Protein AF-A0A8K0RFE4-F1 (afdb_monomer_lite)

Organism: NCBI:txid798071

pLDDT: mean 76.12, std 17.51, range [32.53, 97.31]

Foldseek 3Di:
DDPPPPPDDDPVVDDPVVLVVVLLVLLPDPDAAEDDPDPPPDDPDPPCVQCPPDPVSVVSNVLSNQAAHEYEYEQLCVQVVCCVQPVDPPDPRRHHQEYEYEYDDDPPPVPDAFDWDFCLSVLLSCLVCVRYYYAYDYDQDPDPDPVRPLVVQLSVLARVQVNCVSPQPQPVSSVCSNVCQFPTWIWGWDDCPVDRTFIETETEGDPDPDPVVVVLVVCVPDDNDPVVCVNSVCDPVHTPPYHYHYDHPPPPPCPVVDDPPDDPPPPPPPPPDDD

InterPro domains:
  IPR038883 Uncharacterized protein AN11006-like [PTHR42085] (2-144)

Sequence (275 aa):
MSATTDMGFRFLDLPAELRNRIYDQAATTDDPIRITHETPLHHPHHYAGLTRVCRQIRNEYLAIQQRGARLEVDWDELPHYMTTFHADKTSNILRPKSLDVRLTYAYEDEENLEPQVDILPLLQLKTGATDMEVRVITVHYDNEHVVHHWLNAALHYASRDLQQLVNNNYEEWNRCIRLGCFHSIMVRHAKWDGSIGTIDIALAQYQKDDEALREMKQCSESQFSFEMMRRFGFGNTLFLGCGYYIMRTSFAENLSEGVEWSQSSGLVGKGNDSD

Radius of gyration: 23.91 Å; chains: 1; bounding box: 60×40×91 Å

Secondary structure (DSSP, 8-state):
-------PPPGGGS-HHHHHHHHHHHH--SS-EEE-SS--SS----S-HHHHH-HHHHHHHHHHHHHHPEEEEETTTHHHHHHHHHS-TTS-PPPPSEEEEEE------TT-PPPPEE-HHHHHHHHH-TT-EEEEEE-------THHHHHHHHHHHHHHHHHHHHT---HHHHHHHHTT-EEEEEEEEPPPSSS---EEEEEEEP----HHHHHHHHTTTT-TTHHHHHHTT--TTS-SS--EEEEE-S-TT-GGG------------------

Structure (mmCIF, N/CA/C/O backbone):
data_AF-A0A8K0RFE4-F1
#
_entry.id   AF-A0A8K0RFE4-F1
#
loop_
_atom_site.group_PDB
_atom_site.id
_atom_site.type_symbol
_atom_site.label_atom_id
_atom_site.label_alt_id
_atom_site.label_comp_id
_atom_site.label_asym_id
_atom_site.label_entity_id
_atom_site.label_seq_id
_atom_site.pdbx_PDB_ins_code
_atom_site.Cartn_x
_atom_site.Cartn_y
_atom_site.Cartn_z
_atom_site.occupancy
_atom_site.B_iso_or_equiv
_atom_site.auth_seq_id
_atom_site.auth_comp_id
_atom_site.auth_asym_id
_atom_site.auth_atom_id
_atom_site.pdbx_PDB_model_num
ATOM 1 N N . MET A 1 1 ? -22.424 -18.698 58.408 1.00 56.94 1 MET A N 1
ATOM 2 C CA . MET A 1 1 ? -21.264 -18.378 57.552 1.00 56.94 1 MET A CA 1
ATOM 3 C C . MET A 1 1 ? -21.817 -17.882 56.224 1.00 56.94 1 MET A C 1
ATOM 5 O O . MET A 1 1 ? -22.256 -18.702 55.432 1.00 56.94 1 MET A O 1
ATOM 9 N N . SER A 1 2 ? -21.928 -16.562 56.032 1.00 60.38 2 SER A N 1
ATOM 10 C CA . SER A 1 2 ? -22.336 -16.001 54.735 1.00 60.38 2 SER A CA 1
ATOM 11 C C . SER A 1 2 ? -21.162 -16.111 53.777 1.00 60.38 2 SER A C 1
ATOM 13 O O . SER A 1 2 ? -20.116 -15.519 54.029 1.00 60.38 2 SER A O 1
ATOM 15 N N . ALA A 1 3 ? -21.333 -16.878 52.704 1.00 65.00 3 ALA A N 1
ATOM 16 C CA . ALA A 1 3 ? -20.410 -16.869 51.584 1.00 65.00 3 ALA A CA 1
ATOM 17 C C . ALA A 1 3 ? -20.480 -15.483 50.933 1.00 65.00 3 ALA A C 1
ATOM 19 O O . ALA A 1 3 ? -21.486 -15.126 50.324 1.00 65.00 3 ALA A O 1
ATOM 20 N N . THR A 1 4 ? -19.438 -14.675 51.104 1.00 66.81 4 THR A N 1
ATOM 21 C CA . THR A 1 4 ? -19.213 -13.499 50.269 1.00 66.81 4 THR A CA 1
ATOM 22 C C . THR A 1 4 ? -18.953 -14.008 48.858 1.00 66.81 4 THR A C 1
ATOM 24 O O . THR A 1 4 ? -17.859 -14.480 48.561 1.00 66.81 4 THR A O 1
ATOM 27 N N . THR A 1 5 ? -19.982 -13.990 48.011 1.00 78.19 5 THR A N 1
ATOM 28 C CA . THR A 1 5 ? -19.824 -14.138 46.564 1.00 78.19 5 THR A CA 1
ATOM 29 C C . THR A 1 5 ? -18.890 -13.037 46.102 1.00 78.19 5 THR A C 1
ATOM 31 O O . THR A 1 5 ? -19.270 -11.867 46.092 1.00 78.19 5 THR A O 1
ATOM 34 N N . ASP A 1 6 ? -17.659 -13.425 45.787 1.00 79.25 6 ASP A N 1
ATOM 35 C CA . ASP A 1 6 ? -16.675 -12.562 45.161 1.00 79.25 6 ASP A CA 1
ATOM 36 C C . ASP A 1 6 ? -17.246 -12.129 43.808 1.00 79.25 6 ASP A C 1
ATOM 38 O O . ASP A 1 6 ? -17.343 -12.911 42.858 1.00 79.25 6 ASP A O 1
ATOM 42 N N . MET A 1 7 ? -17.775 -10.906 43.769 1.00 83.44 7 MET A N 1
ATOM 43 C CA . MET A 1 7 ? -18.356 -10.320 42.569 1.00 83.44 7 MET A CA 1
ATOM 44 C C . MET A 1 7 ? -17.192 -9.878 41.696 1.00 83.44 7 MET A C 1
ATOM 46 O O . MET A 1 7 ? -16.763 -8.726 41.737 1.00 83.44 7 MET A O 1
ATOM 50 N N . GLY A 1 8 ? -16.653 -10.843 40.953 1.00 88.12 8 GLY A N 1
ATOM 51 C CA . GLY A 1 8 ? -15.560 -10.619 40.026 1.00 88.12 8 GLY A CA 1
ATOM 52 C C . GLY A 1 8 ? -15.850 -9.439 39.100 1.00 88.12 8 GLY A C 1
ATOM 53 O O . GLY A 1 8 ? -16.977 -9.215 38.654 1.00 88.12 8 GLY A O 1
ATOM 54 N N . PHE A 1 9 ? -14.802 -8.679 38.811 1.00 91.19 9 PHE A N 1
ATOM 55 C CA . PHE A 1 9 ? -14.860 -7.535 37.917 1.00 91.19 9 PHE A CA 1
ATOM 56 C C . PHE A 1 9 ? -15.279 -7.957 36.497 1.00 91.19 9 PHE A C 1
ATOM 58 O O . PHE A 1 9 ? -14.669 -8.843 35.894 1.00 91.19 9 PHE A O 1
ATOM 65 N N . ARG A 1 10 ? -16.301 -7.299 35.935 1.00 94.19 10 ARG A N 1
ATOM 66 C CA . ARG A 1 10 ? -16.774 -7.545 34.565 1.00 94.19 10 ARG A CA 1
ATOM 67 C C . ARG A 1 10 ? -16.295 -6.428 33.645 1.00 94.19 10 ARG A C 1
ATOM 69 O O . ARG A 1 10 ? -16.681 -5.277 33.803 1.00 94.19 10 ARG A O 1
ATOM 76 N N . PHE A 1 11 ? -15.512 -6.776 32.626 1.00 94.50 11 PHE A N 1
ATOM 77 C CA . PHE A 1 11 ? -14.952 -5.805 31.677 1.00 94.50 11 PHE A CA 1
ATOM 78 C C . PHE A 1 11 ? -16.011 -4.923 30.989 1.00 94.50 11 PHE A C 1
ATOM 80 O O . PHE A 1 11 ? -15.784 -3.737 30.773 1.00 94.50 11 PHE A O 1
ATOM 87 N N . LEU A 1 12 ? -17.180 -5.485 30.664 1.00 95.81 12 LEU A N 1
ATOM 88 C CA . LEU A 1 12 ? -18.267 -4.744 30.011 1.00 95.81 12 LEU A CA 1
ATOM 89 C C . LEU A 1 12 ? -18.974 -3.738 30.931 1.00 95.81 12 LEU A C 1
ATOM 91 O O . LEU A 1 12 ? -19.663 -2.860 30.417 1.00 95.81 12 LEU A O 1
ATOM 95 N N . ASP A 1 13 ? -18.770 -3.825 32.248 1.00 96.31 13 ASP A N 1
ATOM 96 C CA . ASP A 1 13 ? -19.306 -2.856 33.209 1.00 96.31 13 ASP A CA 1
ATOM 97 C C . ASP A 1 13 ? -18.427 -1.586 33.277 1.00 96.31 13 ASP A C 1
ATOM 99 O O . ASP A 1 13 ? -18.817 -0.590 33.887 1.00 96.31 13 ASP A O 1
ATOM 103 N N . LEU A 1 14 ? -17.254 -1.578 32.622 1.00 96.69 14 LEU A N 1
ATOM 104 C CA . LEU A 1 14 ? -16.457 -0.364 32.437 1.00 96.69 14 LEU A CA 1
ATOM 105 C C . LEU A 1 14 ? -17.195 0.647 31.549 1.00 96.69 14 LEU A C 1
ATOM 107 O O . LEU A 1 14 ? -17.761 0.246 30.534 1.00 96.69 14 LEU A O 1
ATOM 111 N N . PRO A 1 15 ? -17.099 1.958 31.826 1.00 97.19 15 PRO A N 1
ATOM 112 C CA . PRO A 1 15 ? -17.469 3.002 30.874 1.00 97.19 15 PRO A CA 1
ATOM 113 C C . PRO A 1 15 ? -16.774 2.834 29.516 1.00 97.19 15 PRO A C 1
ATOM 115 O O . PRO A 1 15 ? -15.640 2.347 29.437 1.00 97.19 15 PRO A O 1
ATOM 118 N N . ALA A 1 16 ? -17.444 3.260 28.444 1.00 95.75 16 ALA A N 1
ATOM 119 C CA . ALA A 1 16 ? -16.948 3.107 27.076 1.00 95.75 16 ALA A CA 1
ATOM 120 C C . ALA A 1 16 ? -15.582 3.785 26.872 1.00 95.75 16 ALA A C 1
ATOM 122 O O . ALA A 1 16 ? -14.727 3.252 26.174 1.00 95.75 16 ALA A O 1
ATOM 123 N N . GLU A 1 17 ? -15.335 4.911 27.540 1.00 96.81 17 GLU A N 1
ATOM 124 C CA . GLU A 1 17 ? -14.074 5.649 27.490 1.00 96.81 17 GLU A CA 1
ATOM 125 C C . GLU A 1 17 ? -12.905 4.823 28.036 1.00 96.81 17 GLU A C 1
ATOM 127 O O . GLU A 1 17 ? -11.813 4.844 27.469 1.00 96.81 17 GLU A O 1
ATOM 132 N N . LEU A 1 18 ? -13.124 4.068 29.120 1.00 97.31 18 LEU A N 1
ATOM 133 C CA . LEU A 1 18 ? -12.097 3.190 29.683 1.00 97.31 18 LEU A CA 1
ATOM 134 C C . LEU A 1 18 ? -11.871 1.965 28.799 1.00 97.31 18 LEU A C 1
ATOM 136 O O . LEU A 1 18 ? -10.720 1.583 28.595 1.00 97.31 18 LEU A O 1
ATOM 140 N N . ARG A 1 19 ? -12.937 1.390 28.223 1.00 96.75 19 ARG A N 1
ATOM 141 C CA . ARG A 1 19 ? -12.797 0.301 27.244 1.00 96.75 19 ARG A CA 1
ATOM 142 C C . ARG A 1 19 ? -11.995 0.752 26.026 1.00 96.75 19 ARG A C 1
ATOM 144 O O . ARG A 1 19 ? -11.048 0.068 25.665 1.00 96.75 19 ARG A O 1
ATOM 151 N N . ASN A 1 20 ? -12.290 1.930 25.476 1.00 95.19 20 ASN A N 1
ATOM 152 C CA . ASN A 1 20 ? -11.560 2.497 24.342 1.00 95.19 20 ASN A CA 1
ATOM 153 C C . ASN A 1 20 ? -10.077 2.714 24.650 1.00 95.19 20 ASN A C 1
ATOM 155 O O . ASN A 1 20 ? -9.245 2.332 23.843 1.00 95.19 20 ASN A O 1
ATOM 159 N N . ARG A 1 21 ? -9.717 3.209 25.842 1.00 94.44 21 ARG A N 1
ATOM 160 C CA . ARG A 1 21 ? -8.299 3.320 26.236 1.00 94.44 21 ARG A CA 1
ATOM 161 C C . ARG A 1 21 ? -7.595 1.964 26.302 1.00 94.44 21 ARG A C 1
ATOM 163 O O . ARG A 1 21 ? -6.434 1.853 25.925 1.00 94.44 21 ARG A O 1
ATOM 170 N N . ILE A 1 22 ? -8.290 0.930 26.781 1.00 93.38 22 ILE A N 1
ATOM 171 C CA . ILE A 1 22 ? -7.754 -0.439 26.808 1.00 93.38 22 ILE A CA 1
ATOM 172 C C . ILE A 1 22 ? -7.620 -0.983 25.382 1.00 93.38 22 ILE A C 1
ATOM 174 O O . ILE A 1 22 ? -6.625 -1.629 25.068 1.00 93.38 22 ILE A O 1
ATOM 178 N N . TYR A 1 23 ? -8.588 -0.696 24.513 1.00 94.19 23 TYR A N 1
ATOM 179 C CA . TYR A 1 23 ? -8.537 -1.030 23.094 1.00 94.19 23 TYR A CA 1
ATOM 180 C C . TYR A 1 23 ? -7.370 -0.345 22.387 1.00 94.19 23 TYR A C 1
ATOM 182 O O . TYR A 1 23 ? -6.636 -1.028 21.686 1.00 94.19 23 TYR A O 1
ATOM 190 N N . ASP A 1 24 ? -7.149 0.951 22.607 1.00 91.12 24 ASP A N 1
ATOM 191 C CA . ASP A 1 24 ? -6.019 1.695 22.040 1.00 91.12 24 ASP A CA 1
ATOM 192 C C . ASP A 1 24 ? -4.683 1.074 22.479 1.00 91.12 24 ASP A C 1
ATOM 194 O O . ASP A 1 24 ? -3.801 0.819 21.655 1.00 91.12 24 ASP A O 1
ATOM 198 N N . GLN A 1 25 ? -4.560 0.739 23.768 1.00 89.12 25 GLN A N 1
ATOM 199 C CA . GLN A 1 25 ? -3.376 0.066 24.302 1.00 89.12 25 GLN A CA 1
ATOM 200 C C . GLN A 1 25 ? -3.179 -1.328 23.686 1.00 89.12 25 GLN A C 1
ATOM 202 O O . GLN A 1 25 ? -2.058 -1.699 23.361 1.00 89.12 25 GLN A O 1
ATOM 207 N N . ALA A 1 26 ? -4.257 -2.096 23.513 1.00 87.62 26 ALA A N 1
ATOM 208 C CA . ALA A 1 26 ? -4.213 -3.435 22.926 1.00 87.62 26 ALA A CA 1
ATOM 209 C C . ALA A 1 26 ? -4.008 -3.425 21.402 1.00 87.62 26 ALA A C 1
ATOM 211 O O . ALA A 1 26 ? -3.539 -4.409 20.841 1.00 87.62 26 ALA A O 1
ATOM 212 N N . ALA A 1 27 ? -4.405 -2.350 20.719 1.00 86.75 27 ALA A N 1
ATOM 213 C CA . ALA A 1 27 ? -4.192 -2.153 19.287 1.00 86.75 27 ALA A CA 1
ATOM 214 C C . ALA A 1 27 ? -2.773 -1.659 18.970 1.00 86.75 27 ALA A C 1
ATOM 216 O O . ALA A 1 27 ? -2.330 -1.774 17.830 1.00 86.75 27 ALA A O 1
ATOM 217 N N . THR A 1 28 ? -2.056 -1.127 19.963 1.00 79.94 28 THR A N 1
ATOM 218 C CA . THR A 1 28 ? -0.658 -0.717 19.824 1.00 79.94 28 THR A CA 1
ATOM 219 C C . THR A 1 28 ? 0.233 -1.954 19.910 1.00 79.94 28 THR A C 1
ATOM 221 O O . THR A 1 28 ? 0.706 -2.323 20.982 1.00 79.94 28 THR A O 1
ATOM 224 N N . THR A 1 29 ? 0.430 -2.628 18.780 1.00 79.19 29 THR A N 1
ATOM 225 C CA . THR A 1 29 ? 1.472 -3.647 18.626 1.00 79.19 29 THR A CA 1
ATOM 226 C C . THR A 1 29 ? 2.563 -3.096 17.724 1.00 79.19 29 THR A C 1
ATOM 228 O O . THR A 1 29 ? 2.272 -2.529 16.670 1.00 79.19 29 THR A O 1
ATOM 231 N N . ASP A 1 30 ? 3.820 -3.262 18.129 1.00 78.44 30 ASP A N 1
ATOM 232 C CA . ASP A 1 30 ? 4.948 -2.848 17.294 1.00 78.44 30 ASP A CA 1
ATOM 233 C C . ASP A 1 30 ? 5.075 -3.745 16.054 1.00 78.44 30 ASP A C 1
ATOM 235 O O . ASP A 1 30 ? 5.450 -3.261 14.984 1.00 78.44 30 ASP A O 1
ATOM 239 N N . ASP A 1 31 ? 4.668 -5.012 16.169 1.00 85.06 31 ASP A N 1
ATOM 240 C CA . ASP A 1 31 ? 4.732 -5.988 15.084 1.00 85.06 31 ASP A CA 1
ATOM 241 C C . ASP A 1 31 ? 3.579 -5.815 14.077 1.00 85.06 31 ASP A C 1
ATOM 243 O O . ASP A 1 31 ? 2.413 -5.690 14.489 1.00 85.06 31 ASP A O 1
ATOM 247 N N . PRO A 1 32 ? 3.866 -5.837 12.761 1.00 84.94 32 PRO A N 1
ATOM 248 C CA . PRO A 1 32 ? 2.839 -5.772 11.732 1.00 84.94 32 PRO A CA 1
ATOM 249 C C . PRO A 1 32 ? 2.010 -7.060 11.685 1.00 84.94 32 PRO A C 1
ATOM 251 O O . PRO A 1 32 ? 2.520 -8.159 11.868 1.00 84.94 32 PRO A O 1
ATOM 254 N N . ILE A 1 33 ? 0.713 -6.932 11.413 1.00 86.75 33 ILE A N 1
ATOM 255 C CA . ILE A 1 33 ? -0.187 -8.058 11.170 1.00 86.75 33 ILE A CA 1
ATOM 256 C C . ILE A 1 33 ? 0.083 -8.569 9.758 1.00 86.75 33 ILE A C 1
ATOM 258 O O . ILE A 1 33 ? -0.302 -7.930 8.776 1.00 86.75 33 ILE A O 1
ATOM 262 N N . ARG A 1 34 ? 0.719 -9.733 9.662 1.00 87.94 34 ARG A N 1
ATOM 263 C CA . ARG A 1 34 ? 0.979 -10.366 8.373 1.00 87.94 34 ARG A CA 1
ATOM 264 C C . ARG A 1 34 ? -0.275 -11.048 7.826 1.00 87.94 34 ARG A C 1
ATOM 266 O O . ARG A 1 34 ? -0.916 -11.836 8.524 1.00 87.94 34 ARG A O 1
ATOM 273 N N . ILE A 1 35 ? -0.623 -10.733 6.584 1.00 85.12 35 ILE A N 1
ATOM 274 C CA . ILE A 1 35 ? -1.746 -11.322 5.857 1.00 85.12 35 ILE A CA 1
ATOM 275 C C . ILE A 1 35 ? -1.176 -12.392 4.932 1.00 85.12 35 ILE A C 1
ATOM 277 O O . ILE A 1 35 ? -0.521 -12.083 3.943 1.00 85.12 35 ILE A O 1
ATOM 281 N N . THR A 1 36 ? -1.420 -13.652 5.281 1.00 82.25 36 THR A N 1
ATOM 282 C CA . THR A 1 36 ? -1.029 -14.823 4.490 1.00 82.25 36 THR A CA 1
ATOM 283 C C . THR A 1 36 ? -2.223 -15.752 4.331 1.00 82.25 36 THR A C 1
ATOM 285 O O . THR A 1 36 ? -3.049 -15.876 5.240 1.00 82.25 36 THR A O 1
ATOM 288 N N . HIS A 1 37 ? -2.308 -16.440 3.193 1.00 74.75 37 HIS A N 1
ATOM 289 C CA . HIS A 1 37 ? -3.276 -17.525 3.007 1.00 74.75 37 HIS A CA 1
ATOM 290 C C . HIS A 1 37 ? -2.919 -18.762 3.830 1.00 74.75 37 HIS A C 1
ATOM 292 O O . HIS A 1 37 ? -3.798 -19.495 4.287 1.00 74.75 37 HIS A O 1
ATOM 298 N N . GLU A 1 38 ? -1.627 -18.980 4.053 1.00 73.44 38 GLU A N 1
ATOM 299 C CA . GLU A 1 38 ? -1.153 -20.067 4.890 1.00 73.44 38 GLU A CA 1
ATOM 300 C C . GLU A 1 38 ? -1.458 -19.765 6.354 1.00 73.44 38 GLU A C 1
ATOM 302 O O . GLU A 1 38 ? -1.069 -18.718 6.872 1.00 73.44 38 GLU A O 1
ATOM 307 N N . THR A 1 39 ? -2.133 -20.694 7.038 1.00 60.69 39 THR A N 1
ATOM 308 C CA . THR A 1 39 ? -2.220 -20.691 8.502 1.00 60.69 39 THR A CA 1
ATOM 309 C C . THR A 1 39 ? -0.800 -20.806 9.048 1.00 60.69 39 THR A C 1
ATOM 311 O O . THR A 1 39 ? -0.201 -21.879 8.921 1.00 60.69 39 THR A O 1
ATOM 314 N N . PRO A 1 40 ? -0.231 -19.754 9.657 1.00 57.12 40 PRO A N 1
ATOM 315 C CA . PRO A 1 40 ? 1.137 -19.844 10.111 1.00 57.12 40 PRO A CA 1
ATOM 316 C C . PRO A 1 40 ? 1.182 -20.791 11.305 1.00 57.12 40 PRO A C 1
ATOM 318 O O . PRO A 1 40 ? 0.577 -20.528 12.345 1.00 57.12 40 PRO A O 1
ATOM 321 N N . LEU A 1 41 ? 1.906 -21.901 11.159 1.00 59.03 41 LEU A N 1
ATOM 322 C CA . LEU A 1 41 ? 2.063 -22.905 12.215 1.00 59.03 41 LEU A CA 1
ATOM 323 C C . LEU A 1 41 ? 2.762 -22.335 13.466 1.00 59.03 41 LEU A C 1
ATOM 325 O O . LEU A 1 41 ? 2.616 -22.906 14.545 1.00 59.03 41 LEU A O 1
ATOM 329 N N . HIS A 1 42 ? 3.474 -21.201 13.354 1.00 58.25 42 HIS A N 1
ATOM 330 C CA . HIS A 1 42 ? 4.345 -20.692 14.422 1.00 58.25 42 HIS A CA 1
ATOM 331 C C . HIS A 1 42 ? 4.427 -19.164 14.588 1.00 58.25 42 HIS A C 1
ATOM 333 O O . HIS A 1 42 ? 5.304 -18.701 15.316 1.00 58.25 42 HIS A O 1
ATOM 339 N N . HIS A 1 43 ? 3.551 -18.351 13.984 1.00 58.22 43 HIS A N 1
ATOM 340 C CA . HIS A 1 43 ? 3.618 -16.906 14.246 1.00 58.22 43 HIS A CA 1
ATOM 341 C C . HIS A 1 43 ? 2.921 -16.548 15.570 1.00 58.22 43 HIS A C 1
ATOM 343 O O . HIS A 1 43 ? 1.744 -16.882 15.751 1.00 58.22 43 HIS A O 1
ATOM 349 N N . PRO A 1 44 ? 3.635 -15.905 16.518 1.00 54.88 44 PRO A N 1
ATOM 350 C CA . PRO A 1 44 ? 3.096 -15.550 17.821 1.00 54.88 44 PRO A CA 1
ATOM 351 C C . PRO A 1 44 ? 1.943 -14.559 17.649 1.00 54.88 44 PRO A C 1
ATOM 353 O O . PRO A 1 44 ? 2.134 -13.398 17.323 1.00 54.88 44 PRO A O 1
ATOM 356 N N . HIS A 1 45 ? 0.730 -15.077 17.834 1.00 53.47 45 HIS A N 1
ATOM 357 C CA . HIS A 1 45 ? -0.530 -14.394 18.122 1.00 53.47 45 HIS A CA 1
ATOM 358 C C . HIS A 1 45 ? -0.553 -12.866 17.913 1.00 53.47 45 HIS A C 1
ATOM 360 O O . HIS A 1 45 ? -0.598 -12.109 18.881 1.00 53.47 45 HIS A O 1
ATOM 366 N N . HIS A 1 46 ? -0.646 -12.400 16.663 1.00 59.28 46 HIS A N 1
ATOM 367 C CA . HIS A 1 46 ? -1.096 -11.028 16.421 1.00 59.28 46 HIS A CA 1
ATOM 368 C C . HIS A 1 46 ? -2.488 -10.861 17.049 1.00 59.28 46 HIS A C 1
ATOM 370 O O . HIS A 1 46 ? -3.393 -11.672 16.822 1.00 59.28 46 HIS A O 1
ATOM 376 N N . TYR A 1 47 ? -2.624 -9.847 17.906 1.00 60.12 47 TYR A N 1
ATOM 377 C CA . TYR A 1 47 ? -3.674 -9.661 18.913 1.00 60.12 47 TYR A CA 1
ATOM 378 C C . TYR A 1 47 ? -5.072 -9.353 18.338 1.00 60.12 47 TYR A C 1
ATOM 380 O O . TYR A 1 47 ? -5.750 -8.415 18.740 1.00 60.12 47 TYR A O 1
ATOM 388 N N . ALA A 1 48 ? -5.603 -10.214 17.471 1.00 67.94 48 ALA A N 1
ATOM 389 C CA . ALA A 1 48 ? -7.026 -10.225 17.136 1.00 67.94 48 ALA A CA 1
ATOM 390 C C . ALA A 1 48 ? -7.888 -10.876 18.240 1.00 67.94 48 ALA A C 1
ATOM 392 O O . ALA A 1 48 ? -9.086 -11.075 18.043 1.00 67.94 48 ALA A O 1
ATOM 393 N N . GLY A 1 49 ? -7.321 -11.221 19.405 1.00 78.56 49 GLY A N 1
ATOM 394 C CA . GLY A 1 49 ? -8.029 -11.917 20.487 1.00 78.56 49 GLY A CA 1
ATOM 395 C C . GLY A 1 49 ? -9.305 -11.197 20.934 1.00 78.56 49 GLY A C 1
ATOM 396 O O . GLY A 1 49 ? -10.350 -11.833 21.075 1.00 78.56 49 GLY A O 1
ATOM 397 N N . LEU A 1 50 ? -9.269 -9.864 21.046 1.00 85.38 50 LEU A N 1
ATOM 398 C CA . LEU A 1 50 ? -10.434 -9.066 21.450 1.00 85.38 50 LEU A CA 1
ATOM 399 C C . LEU A 1 50 ? -11.575 -9.108 20.424 1.00 85.38 50 LEU A C 1
ATOM 401 O O . LEU A 1 50 ? -12.744 -9.127 20.809 1.00 85.38 50 LEU A O 1
ATOM 405 N N . THR A 1 51 ? -11.269 -9.255 19.130 1.00 84.31 51 THR A N 1
ATOM 406 C CA . THR A 1 51 ? -12.305 -9.452 18.099 1.00 84.31 51 THR A CA 1
ATOM 407 C C . THR A 1 51 ? -13.060 -10.776 18.266 1.00 84.31 51 THR A C 1
ATOM 409 O O . THR A 1 51 ? -14.146 -10.945 17.710 1.00 84.31 51 THR A O 1
ATOM 412 N N . ARG A 1 52 ? -12.542 -11.734 19.044 1.00 86.56 52 ARG A N 1
ATOM 413 C CA . ARG A 1 52 ? -13.148 -13.063 19.220 1.00 86.56 52 ARG A CA 1
ATOM 414 C C . ARG A 1 52 ? -13.982 -13.209 20.497 1.00 86.56 52 ARG A C 1
ATOM 416 O O . ARG A 1 52 ? -14.716 -14.183 20.592 1.00 86.56 52 ARG A O 1
ATOM 423 N N . VAL A 1 53 ? -13.934 -12.251 21.429 1.00 89.88 53 VAL A N 1
ATOM 424 C CA . VAL A 1 53 ? -14.570 -12.376 22.758 1.00 89.88 53 VAL A CA 1
ATOM 425 C C . VAL A 1 53 ? -16.100 -12.329 22.684 1.00 89.88 53 VAL A C 1
ATOM 427 O O . VAL A 1 53 ? -16.775 -13.299 23.012 1.00 89.88 53 VAL A O 1
ATOM 430 N N . CYS A 1 54 ? -16.673 -11.200 22.2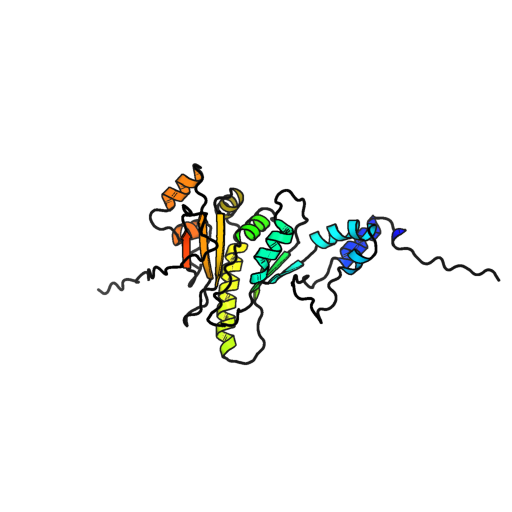61 1.00 94.06 54 CYS A N 1
ATOM 431 C CA . CYS A 1 54 ? -18.118 -11.043 22.094 1.00 94.06 54 CYS A CA 1
ATOM 432 C C . CYS A 1 54 ? -18.435 -9.998 21.015 1.00 94.06 54 CYS A C 1
ATOM 434 O O . CYS A 1 54 ? -17.567 -9.227 20.602 1.00 94.06 54 CYS A O 1
ATOM 436 N N . ARG A 1 55 ? -19.694 -9.955 20.553 1.00 94.75 55 ARG A N 1
ATOM 437 C CA . ARG A 1 55 ? -20.123 -9.053 19.467 1.00 94.75 55 ARG A CA 1
ATOM 438 C C . ARG A 1 55 ? -19.904 -7.574 19.800 1.00 94.75 55 ARG A C 1
ATOM 440 O O . ARG A 1 55 ? -19.513 -6.821 18.917 1.00 94.75 55 ARG A O 1
ATOM 447 N N . GLN A 1 56 ? -20.138 -7.171 21.049 1.00 95.25 56 GLN A N 1
ATOM 448 C CA . GLN A 1 56 ? -19.961 -5.781 21.468 1.00 95.25 56 GLN A CA 1
ATOM 449 C C . GLN A 1 56 ? -18.489 -5.360 21.399 1.00 95.25 56 GLN A C 1
ATOM 451 O O . GLN A 1 56 ? -18.174 -4.405 20.697 1.00 95.25 56 GLN A O 1
ATOM 456 N N . ILE A 1 57 ? -17.592 -6.113 22.048 1.00 94.56 57 ILE A N 1
ATOM 457 C CA . ILE A 1 57 ? -16.148 -5.826 22.032 1.00 94.56 57 ILE A CA 1
ATOM 458 C C . ILE A 1 57 ? -15.624 -5.844 20.600 1.00 94.56 57 ILE A C 1
ATOM 460 O O . ILE A 1 57 ? -14.899 -4.940 20.220 1.00 94.56 57 ILE A O 1
ATOM 464 N N . ARG A 1 58 ? -16.034 -6.816 19.775 1.00 93.25 58 ARG A N 1
ATOM 465 C CA . ARG A 1 58 ? -15.649 -6.864 18.359 1.00 93.25 58 ARG A CA 1
ATOM 466 C C . ARG A 1 58 ? -16.014 -5.577 17.627 1.00 93.25 58 ARG A C 1
ATOM 468 O O . ARG A 1 58 ? -15.164 -5.024 16.946 1.00 93.25 58 ARG A O 1
ATOM 475 N N . ASN A 1 59 ? -17.256 -5.121 17.753 1.00 92.56 59 ASN A N 1
ATOM 476 C CA . ASN A 1 59 ? -17.727 -3.942 17.031 1.00 92.56 59 ASN A CA 1
ATOM 477 C C . ASN A 1 59 ? -17.030 -2.654 17.497 1.00 92.56 59 ASN A C 1
ATOM 479 O O . ASN A 1 59 ? -16.769 -1.785 16.673 1.00 92.56 59 ASN A O 1
ATOM 483 N N . GLU A 1 60 ? -16.727 -2.536 18.793 1.00 93.88 60 GLU A N 1
ATOM 484 C CA . GLU A 1 60 ? -16.003 -1.383 19.347 1.00 93.88 60 GLU A CA 1
ATOM 485 C C . GLU A 1 60 ? -14.505 -1.425 18.979 1.00 93.88 60 GLU A C 1
ATOM 487 O O . GLU A 1 60 ? -13.950 -0.442 18.493 1.00 93.88 60 GLU A O 1
ATOM 492 N N . TYR A 1 61 ? -13.858 -2.579 19.168 1.00 92.88 61 TYR A N 1
ATOM 493 C CA . TYR A 1 61 ? -12.415 -2.763 19.004 1.00 92.88 61 TYR A CA 1
ATOM 494 C C . TYR A 1 61 ? -11.975 -2.788 17.541 1.00 92.88 61 TYR A C 1
ATOM 496 O O . TYR A 1 61 ? -10.928 -2.233 17.222 1.00 92.88 61 TYR A O 1
ATOM 504 N N . LEU A 1 62 ? -12.752 -3.405 16.641 1.00 89.38 62 LEU A N 1
ATOM 505 C CA . LEU A 1 62 ? -12.334 -3.617 15.250 1.00 89.38 62 LEU A CA 1
ATOM 506 C C . LEU A 1 62 ? -11.993 -2.300 14.550 1.00 89.38 62 LEU A C 1
ATOM 508 O O . LEU A 1 62 ? -10.994 -2.228 13.842 1.00 89.38 62 LEU A O 1
ATOM 512 N N . ALA A 1 63 ? -12.780 -1.248 14.787 1.00 88.50 63 ALA A N 1
ATOM 513 C CA . ALA A 1 63 ? -12.536 0.042 14.160 1.00 88.50 63 ALA A CA 1
ATOM 514 C C . ALA A 1 63 ? -11.235 0.706 14.645 1.00 88.50 63 ALA A C 1
ATOM 516 O O . ALA A 1 63 ? -10.515 1.330 13.864 1.00 88.50 63 ALA A O 1
ATOM 517 N N . ILE A 1 64 ? -10.928 0.553 15.935 1.00 91.25 64 ILE A N 1
ATOM 518 C CA . ILE A 1 64 ? -9.698 1.058 16.555 1.00 91.25 64 ILE A CA 1
ATOM 519 C C . ILE A 1 64 ? -8.500 0.256 16.044 1.00 91.25 64 ILE A C 1
ATOM 521 O O . ILE A 1 64 ? -7.519 0.836 15.580 1.00 91.25 64 ILE A O 1
ATOM 525 N N . GLN A 1 65 ? -8.618 -1.074 16.051 1.00 90.56 65 GLN A N 1
ATOM 526 C CA . GLN A 1 65 ? -7.595 -1.983 15.556 1.00 90.56 65 GLN A CA 1
ATOM 527 C C . GLN A 1 65 ? -7.260 -1.687 14.093 1.00 90.56 65 GLN A C 1
ATOM 529 O O . GLN A 1 65 ? -6.094 -1.507 13.774 1.00 90.56 65 GLN A O 1
ATOM 534 N N . GLN A 1 66 ? -8.260 -1.589 13.212 1.00 87.88 66 GLN A N 1
ATOM 535 C CA . GLN A 1 66 ? -8.040 -1.330 11.786 1.00 87.88 66 GLN A CA 1
ATOM 536 C C . GLN A 1 66 ? -7.352 0.014 11.543 1.00 87.88 66 GLN A C 1
ATOM 538 O O . GLN A 1 66 ? -6.428 0.078 10.742 1.00 87.88 66 GLN A O 1
ATOM 543 N N . ARG A 1 67 ? -7.738 1.070 12.272 1.00 88.50 67 ARG A N 1
ATOM 544 C CA . ARG A 1 67 ? -7.100 2.390 12.159 1.00 88.50 67 ARG A CA 1
ATOM 545 C C . ARG A 1 67 ? -5.638 2.376 12.608 1.00 88.50 67 ARG A C 1
ATOM 547 O O . ARG A 1 67 ? -4.830 3.103 12.048 1.00 88.50 67 ARG A O 1
ATOM 554 N N . GLY A 1 68 ? -5.310 1.602 13.641 1.00 89.56 68 GLY A N 1
ATOM 555 C CA . GLY A 1 68 ? -3.946 1.478 14.161 1.00 89.56 68 GLY A CA 1
ATOM 556 C C . GLY A 1 68 ? -3.098 0.423 13.450 1.00 89.56 68 GLY A C 1
ATOM 557 O O . GLY A 1 68 ? -1.880 0.418 13.620 1.00 89.56 68 GLY A O 1
ATOM 558 N N . ALA A 1 69 ? -3.724 -0.456 12.663 1.00 89.81 69 ALA A N 1
ATOM 559 C CA . ALA A 1 69 ? -3.079 -1.636 12.116 1.00 89.81 69 ALA A CA 1
ATOM 560 C C . ALA A 1 69 ? -1.928 -1.266 11.179 1.00 89.81 69 ALA A C 1
ATOM 562 O O . ALA A 1 69 ? -2.081 -0.481 10.237 1.00 89.81 69 ALA A O 1
ATOM 563 N N . ARG A 1 70 ? -0.786 -1.900 11.430 1.00 92.44 70 ARG A N 1
ATOM 564 C CA . ARG A 1 70 ? 0.304 -2.038 10.471 1.00 92.44 70 ARG A CA 1
ATOM 565 C C . ARG A 1 70 ? 0.116 -3.395 9.815 1.00 92.44 70 ARG A C 1
ATOM 567 O O . ARG A 1 70 ? 0.109 -4.393 10.526 1.00 92.44 70 ARG A O 1
ATOM 574 N N . LEU A 1 71 ? -0.121 -3.433 8.515 1.00 92.81 71 LEU A N 1
ATOM 575 C CA . LEU A 1 71 ? -0.326 -4.674 7.775 1.00 92.81 71 LEU A CA 1
ATOM 576 C C . LEU A 1 71 ? 0.940 -5.018 7.006 1.00 92.81 71 LEU A C 1
ATOM 578 O O . LEU A 1 71 ? 1.616 -4.112 6.531 1.00 92.81 71 LEU A O 1
ATOM 582 N N . GLU A 1 72 ? 1.224 -6.303 6.860 1.00 94.62 72 GLU A N 1
ATOM 583 C CA . GLU A 1 72 ? 2.272 -6.810 5.977 1.00 94.62 72 GLU A CA 1
ATOM 584 C C . GLU A 1 72 ? 1.648 -7.784 4.975 1.00 94.62 72 GLU A C 1
ATOM 586 O O . GLU A 1 72 ? 0.890 -8.672 5.371 1.00 94.62 72 GLU A O 1
ATOM 591 N N . VAL A 1 73 ? 1.921 -7.592 3.685 1.00 94.25 73 VAL A N 1
ATOM 592 C CA . VAL A 1 73 ? 1.357 -8.381 2.580 1.00 94.25 73 VAL A CA 1
ATOM 593 C C . VAL A 1 73 ? 2.477 -8.766 1.624 1.00 94.25 73 VAL A C 1
ATOM 595 O O . VAL A 1 73 ? 3.304 -7.926 1.267 1.00 94.25 73 VAL A O 1
ATOM 598 N N . ASP A 1 74 ? 2.491 -10.025 1.200 1.00 93.25 74 ASP A N 1
ATOM 599 C CA . ASP A 1 74 ? 3.445 -10.525 0.211 1.00 93.25 74 ASP A CA 1
ATOM 600 C C . ASP A 1 74 ? 3.113 -9.958 -1.180 1.00 93.25 74 ASP A C 1
ATOM 602 O O . ASP A 1 74 ? 1.952 -9.708 -1.501 1.00 93.25 74 ASP A O 1
ATOM 606 N N . TRP A 1 75 ? 4.132 -9.668 -1.991 1.00 92.69 75 TRP A N 1
ATOM 607 C CA . TRP A 1 75 ? 3.966 -8.994 -3.287 1.00 92.69 75 TRP A CA 1
ATOM 608 C C . TRP A 1 75 ? 2.980 -9.691 -4.232 1.00 92.69 75 TRP A C 1
ATOM 610 O O . TRP A 1 75 ? 2.122 -9.044 -4.829 1.00 92.69 75 TRP A O 1
ATOM 620 N N . ASP A 1 76 ? 3.087 -11.008 -4.329 1.00 90.94 76 ASP A N 1
ATOM 621 C CA . ASP A 1 76 ? 2.227 -11.899 -5.104 1.00 90.94 76 ASP A CA 1
ATOM 622 C C . ASP A 1 76 ? 0.785 -11.954 -4.576 1.00 90.94 76 ASP A C 1
ATOM 624 O O . ASP A 1 76 ? -0.155 -12.111 -5.354 1.00 90.94 76 ASP A O 1
ATOM 628 N N . GLU A 1 77 ? 0.597 -11.733 -3.276 1.00 92.44 77 GLU A N 1
ATOM 629 C CA . GLU A 1 77 ? -0.712 -11.697 -2.613 1.00 92.44 77 GLU A CA 1
ATOM 630 C C . GLU A 1 77 ? -1.366 -10.309 -2.619 1.00 92.44 77 GLU A C 1
ATOM 632 O O . GLU A 1 77 ? -2.552 -10.155 -2.296 1.00 92.44 77 GLU A O 1
ATOM 637 N N . LEU A 1 78 ? -0.624 -9.271 -3.018 1.00 94.44 78 LEU A N 1
ATOM 638 C CA . LEU A 1 78 ? -1.116 -7.898 -3.047 1.00 94.44 78 LEU A CA 1
ATOM 639 C C . LEU A 1 78 ? -2.402 -7.744 -3.888 1.00 94.44 78 LEU A C 1
ATOM 641 O O . LEU A 1 78 ? -3.346 -7.128 -3.382 1.00 94.44 78 LEU A O 1
ATOM 645 N N . PRO A 1 79 ? -2.533 -8.309 -5.108 1.00 94.06 79 PRO A N 1
ATOM 646 C CA . PRO A 1 79 ? -3.784 -8.236 -5.869 1.00 94.06 79 PRO A CA 1
ATOM 647 C C . PRO A 1 79 ? -4.980 -8.842 -5.127 1.00 94.06 79 PRO A C 1
ATOM 649 O O . PRO A 1 79 ? -6.079 -8.271 -5.132 1.00 94.06 79 PRO A O 1
ATOM 652 N N . HIS A 1 80 ? -4.776 -9.984 -4.464 1.00 93.12 80 HIS A N 1
ATOM 653 C CA . HIS A 1 80 ? -5.830 -10.648 -3.707 1.00 93.12 80 HIS A CA 1
ATOM 654 C C . HIS A 1 80 ? -6.239 -9.812 -2.494 1.00 93.12 80 HIS A C 1
ATOM 656 O O . HIS A 1 80 ? -7.429 -9.573 -2.284 1.00 93.12 80 HIS A O 1
ATOM 662 N N . TYR A 1 81 ? -5.265 -9.284 -1.748 1.00 93.69 81 TYR A N 1
ATOM 663 C CA . TYR A 1 81 ? -5.505 -8.351 -0.650 1.00 93.69 81 TYR A CA 1
ATOM 664 C C . TYR A 1 81 ? -6.336 -7.141 -1.108 1.00 93.69 81 TYR A C 1
ATOM 666 O O . TYR A 1 81 ? -7.368 -6.827 -0.508 1.00 93.69 81 TYR A O 1
ATOM 674 N N . MET A 1 82 ? -5.940 -6.490 -2.207 1.00 94.56 82 MET A N 1
ATOM 675 C CA . MET A 1 82 ? -6.645 -5.312 -2.721 1.00 94.56 82 MET A CA 1
ATOM 676 C C . MET A 1 82 ? -8.079 -5.645 -3.143 1.00 94.56 82 MET A C 1
ATOM 678 O O . MET A 1 82 ? -8.997 -4.876 -2.864 1.00 94.56 82 MET A O 1
ATOM 682 N N . THR A 1 83 ? -8.304 -6.807 -3.753 1.00 92.19 83 THR A N 1
ATOM 683 C CA . THR A 1 83 ? -9.651 -7.246 -4.142 1.00 92.19 83 THR A CA 1
ATOM 684 C C . THR A 1 83 ? -10.508 -7.563 -2.914 1.00 92.19 83 THR A C 1
ATOM 686 O O . THR A 1 83 ? -11.640 -7.098 -2.801 1.00 92.19 83 THR A O 1
ATOM 689 N N . THR A 1 84 ? -9.970 -8.309 -1.953 1.00 89.94 84 THR A N 1
ATOM 690 C CA . THR A 1 84 ? -10.714 -8.768 -0.774 1.00 89.94 84 THR A CA 1
ATOM 691 C C . THR A 1 84 ? -11.080 -7.623 0.168 1.00 89.94 84 THR A C 1
ATOM 693 O O . THR A 1 84 ? -12.198 -7.585 0.685 1.00 89.94 84 THR A O 1
ATOM 696 N N . PHE A 1 85 ? -10.166 -6.674 0.386 1.00 89.06 85 PHE A N 1
ATOM 697 C CA . PHE A 1 85 ? -10.354 -5.606 1.371 1.00 89.06 85 PHE A CA 1
ATOM 698 C C . PHE A 1 85 ? -10.683 -4.242 0.763 1.00 89.06 85 PHE A C 1
ATOM 700 O O . PHE A 1 85 ? -11.110 -3.355 1.494 1.00 89.06 85 PHE A O 1
ATOM 707 N N . HIS A 1 86 ? -10.504 -4.045 -0.546 1.00 88.88 86 HIS A N 1
ATOM 708 C CA . HIS A 1 86 ? -10.636 -2.725 -1.170 1.00 88.88 86 HIS A CA 1
ATOM 709 C C . HIS A 1 86 ? -11.339 -2.728 -2.543 1.00 88.88 86 HIS A C 1
ATOM 711 O O . HIS A 1 86 ? -11.296 -1.711 -3.235 1.00 88.88 86 HIS A O 1
ATOM 717 N N . ALA A 1 87 ? -12.031 -3.807 -2.942 1.00 86.19 87 ALA A N 1
ATOM 718 C CA . ALA A 1 87 ? -12.772 -3.833 -4.214 1.00 86.19 87 ALA A CA 1
ATOM 719 C C . ALA A 1 87 ? -13.876 -2.765 -4.301 1.00 86.19 87 ALA A C 1
ATOM 721 O O . ALA A 1 87 ? -14.110 -2.194 -5.368 1.00 86.19 87 ALA A O 1
ATOM 722 N N . ASP A 1 88 ? -14.561 -2.481 -3.190 1.00 84.88 88 ASP A N 1
ATOM 723 C CA . ASP A 1 88 ? -15.652 -1.510 -3.172 1.00 84.88 88 ASP A CA 1
ATOM 724 C C . ASP A 1 88 ? -15.159 -0.115 -2.771 1.00 84.88 88 ASP A C 1
ATOM 726 O O . ASP A 1 88 ? -14.946 0.184 -1.593 1.00 84.88 88 ASP A O 1
ATOM 730 N N . LYS A 1 89 ? -15.052 0.775 -3.763 1.00 75.62 89 LYS A N 1
ATOM 731 C CA . LYS A 1 89 ? -14.683 2.188 -3.578 1.00 75.62 89 LYS A CA 1
ATOM 732 C C . LYS A 1 89 ? -15.664 2.967 -2.692 1.00 75.62 89 LYS A C 1
ATOM 734 O O . LYS A 1 89 ? -15.304 4.033 -2.201 1.00 75.62 89 LYS A O 1
ATOM 739 N N . THR A 1 90 ? -16.894 2.480 -2.520 1.00 76.00 90 THR A N 1
ATOM 740 C CA . THR A 1 90 ? -17.939 3.140 -1.718 1.00 76.00 90 THR A CA 1
A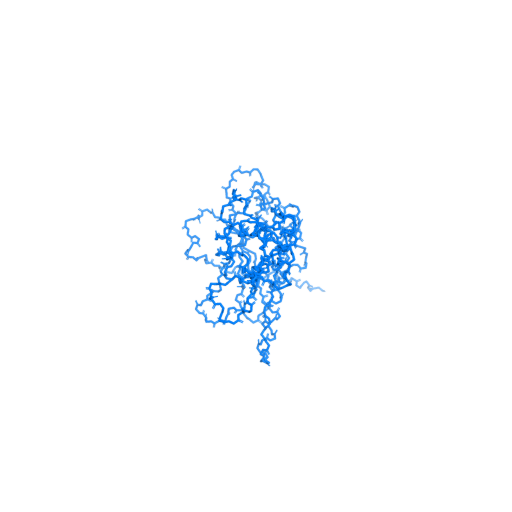TOM 741 C C . THR A 1 90 ? -17.933 2.706 -0.260 1.00 76.00 90 THR A C 1
ATOM 743 O O . THR A 1 90 ? -18.535 3.361 0.594 1.00 76.00 90 THR A O 1
ATOM 746 N N . SER A 1 91 ? -17.243 1.610 0.042 1.00 70.19 91 SER A N 1
ATOM 747 C CA . SER A 1 91 ? -17.192 1.086 1.388 1.00 70.19 91 SER A CA 1
ATOM 748 C C . SER A 1 91 ? -16.347 2.007 2.276 1.00 70.19 91 SER A C 1
ATOM 750 O O . SER A 1 91 ? -15.210 2.356 1.958 1.00 70.19 91 SER A O 1
ATOM 752 N N . ASN A 1 92 ? -16.896 2.398 3.432 1.00 66.44 92 ASN A N 1
ATOM 753 C CA . ASN A 1 92 ? -16.157 3.069 4.511 1.00 66.44 92 ASN A CA 1
ATOM 754 C C . ASN A 1 92 ? -15.174 2.091 5.188 1.00 66.44 92 ASN A C 1
ATOM 756 O O . ASN A 1 92 ? -15.092 2.034 6.417 1.00 66.44 92 ASN A O 1
ATOM 760 N N . ILE A 1 93 ? -14.478 1.260 4.408 1.00 72.69 93 ILE A N 1
ATOM 761 C CA . ILE A 1 93 ? -13.477 0.349 4.937 1.00 72.69 93 ILE A CA 1
ATOM 762 C C . ILE A 1 93 ? -12.381 1.208 5.546 1.00 72.69 93 ILE A C 1
ATOM 764 O O . ILE A 1 93 ? -11.787 2.079 4.903 1.00 72.69 93 ILE A O 1
ATOM 768 N N . LEU A 1 94 ? -12.182 0.988 6.842 1.00 77.50 94 LEU A N 1
ATOM 769 C CA . LEU A 1 94 ? -11.159 1.661 7.611 1.00 77.50 94 LEU A CA 1
ATOM 770 C C . LEU A 1 94 ? -9.806 1.283 7.030 1.00 77.50 94 LEU A C 1
ATOM 772 O O . LEU A 1 94 ? -9.494 0.112 6.820 1.00 77.50 94 LEU A O 1
ATOM 776 N N . ARG A 1 95 ? -9.034 2.318 6.730 1.00 88.44 95 ARG A N 1
ATOM 777 C CA . ARG A 1 95 ? -7.732 2.191 6.099 1.00 88.44 95 ARG A CA 1
ATOM 778 C C . ARG A 1 95 ? -6.694 1.874 7.172 1.00 88.44 95 ARG A C 1
ATOM 780 O O . ARG A 1 95 ? -6.776 2.464 8.254 1.00 88.44 95 ARG A O 1
ATOM 787 N N . PRO A 1 96 ? -5.751 0.962 6.896 1.00 92.25 96 PRO A N 1
ATOM 788 C CA . PRO A 1 96 ? -4.669 0.689 7.826 1.00 92.25 96 PRO A CA 1
ATOM 789 C C . PRO A 1 96 ? -3.779 1.923 7.983 1.00 92.25 96 PRO A C 1
ATOM 791 O O . PRO A 1 96 ? -3.660 2.740 7.068 1.00 92.25 96 PRO A O 1
ATOM 794 N N . LYS A 1 97 ? -3.110 2.030 9.134 1.00 93.12 97 LYS A N 1
ATOM 795 C CA . LYS A 1 97 ? -2.105 3.072 9.376 1.00 93.12 97 LYS A CA 1
ATOM 796 C C . LYS A 1 97 ? -0.923 2.921 8.422 1.00 93.12 97 LYS A C 1
ATOM 798 O O . LYS A 1 97 ? -0.426 3.906 7.882 1.00 93.12 97 LYS A O 1
ATOM 803 N N . SER A 1 98 ? -0.465 1.686 8.230 1.00 95.50 98 SER A N 1
ATOM 804 C CA . SER A 1 98 ? 0.594 1.386 7.273 1.00 95.50 98 SER A CA 1
ATOM 805 C C . SER A 1 98 ? 0.391 0.043 6.594 1.00 95.50 98 SER A C 1
ATOM 807 O O . SER A 1 98 ? -0.095 -0.893 7.227 1.00 95.50 98 SER A O 1
ATOM 809 N N . LEU A 1 99 ? 0.839 -0.063 5.348 1.00 96.12 99 LEU A N 1
ATOM 810 C CA . LEU A 1 99 ? 0.934 -1.312 4.604 1.00 96.12 99 LEU A CA 1
ATOM 811 C C . LEU A 1 99 ? 2.383 -1.544 4.165 1.00 96.12 99 LEU A C 1
ATOM 813 O O . LEU A 1 99 ? 2.945 -0.749 3.416 1.00 96.12 99 LEU A O 1
ATOM 817 N N . ASP A 1 100 ? 2.963 -2.638 4.634 1.00 96.44 100 ASP A N 1
ATOM 818 C CA . ASP A 1 100 ? 4.296 -3.106 4.285 1.00 96.44 100 ASP A CA 1
ATOM 819 C C . ASP A 1 100 ? 4.152 -4.182 3.204 1.00 96.44 100 ASP A C 1
ATOM 821 O O . ASP A 1 100 ? 3.607 -5.258 3.435 1.00 96.44 100 ASP A O 1
ATOM 825 N N . VAL A 1 101 ? 4.588 -3.865 1.990 1.00 96.00 101 VAL A N 1
ATOM 826 C CA . VAL A 1 101 ? 4.574 -4.768 0.842 1.00 96.00 101 VAL A CA 1
ATOM 827 C C . VAL A 1 101 ? 5.906 -5.501 0.803 1.00 96.00 101 VAL A C 1
ATOM 829 O O . VAL A 1 101 ? 6.959 -4.893 0.595 1.00 96.00 101 VAL A O 1
ATOM 832 N N . ARG A 1 102 ? 5.865 -6.806 1.043 1.00 93.81 102 ARG A N 1
ATOM 833 C CA . ARG A 1 102 ? 7.046 -7.647 1.180 1.00 93.81 102 ARG A CA 1
ATOM 834 C C . ARG A 1 102 ? 7.439 -8.225 -0.173 1.00 93.81 102 ARG A C 1
ATOM 836 O O . ARG A 1 102 ? 6.761 -9.098 -0.711 1.00 93.81 102 ARG A O 1
ATOM 843 N N . LEU A 1 103 ? 8.560 -7.748 -0.703 1.00 91.00 103 LEU A N 1
ATOM 844 C CA . LEU A 1 103 ? 9.194 -8.325 -1.880 1.00 91.00 103 LEU A CA 1
ATOM 845 C C . LEU A 1 103 ? 9.976 -9.567 -1.458 1.00 91.00 103 LEU A C 1
ATOM 847 O O . LEU A 1 103 ? 10.938 -9.496 -0.683 1.00 91.00 103 LEU A O 1
ATOM 851 N N . THR A 1 104 ? 9.536 -10.705 -1.973 1.00 85.56 104 THR A N 1
ATOM 852 C CA . THR A 1 104 ? 10.236 -11.980 -1.878 1.00 85.56 104 THR A CA 1
ATOM 853 C C . THR A 1 104 ? 10.824 -12.320 -3.239 1.00 85.56 104 THR A C 1
ATOM 855 O O . THR A 1 104 ? 10.392 -11.801 -4.268 1.00 85.56 104 THR A O 1
ATOM 858 N N . TYR A 1 105 ? 11.854 -13.160 -3.240 1.00 77.81 105 TYR A N 1
ATOM 859 C CA . TYR A 1 105 ? 12.353 -13.710 -4.488 1.00 77.81 105 TYR A CA 1
ATOM 860 C C . TYR A 1 105 ? 11.505 -14.917 -4.870 1.00 77.81 105 TYR A C 1
ATOM 862 O O . TYR A 1 105 ? 11.376 -15.851 -4.072 1.00 77.81 105 TYR A O 1
ATOM 870 N N . ALA A 1 106 ? 10.961 -14.913 -6.084 1.00 68.19 106 ALA A N 1
ATOM 871 C CA . ALA A 1 106 ? 10.463 -16.134 -6.684 1.00 68.19 106 ALA A CA 1
ATOM 872 C C . ALA A 1 106 ? 11.687 -16.951 -7.113 1.00 68.19 106 ALA A C 1
ATOM 874 O O . ALA A 1 106 ? 12.462 -16.516 -7.962 1.00 68.19 106 ALA A O 1
ATOM 875 N N . TYR A 1 107 ? 11.906 -18.110 -6.489 1.00 66.25 107 TYR A N 1
ATOM 876 C CA . TYR A 1 107 ? 12.923 -19.027 -6.990 1.00 66.25 107 TYR A CA 1
ATOM 877 C C . TYR A 1 107 ? 12.549 -19.421 -8.419 1.00 66.25 107 TYR A C 1
ATOM 879 O O . TYR A 1 107 ? 11.412 -19.815 -8.675 1.00 66.25 107 TYR A O 1
ATOM 887 N N . GLU A 1 108 ? 13.514 -19.264 -9.325 1.00 55.44 108 GLU A N 1
ATOM 888 C CA . GLU A 1 108 ? 13.427 -19.603 -10.742 1.00 55.44 108 GLU A CA 1
ATOM 889 C C . GLU A 1 108 ? 13.189 -21.110 -10.924 1.00 55.44 108 GLU A C 1
ATOM 891 O O . GLU A 1 108 ? 14.099 -21.864 -11.257 1.00 55.44 108 GLU A O 1
ATOM 896 N N . ASP A 1 109 ? 11.955 -21.572 -10.747 1.00 62.31 109 ASP A N 1
ATOM 897 C CA . ASP A 1 109 ? 11.476 -22.613 -11.646 1.00 62.31 109 ASP A CA 1
ATOM 898 C C . ASP A 1 109 ? 11.278 -21.907 -12.989 1.00 62.31 109 ASP A C 1
ATOM 900 O O . ASP A 1 109 ? 10.368 -21.092 -13.137 1.00 62.31 109 ASP A O 1
ATOM 904 N N . GLU A 1 110 ? 12.185 -22.158 -13.942 1.00 60.34 110 GLU A N 1
ATOM 905 C CA . GLU A 1 110 ? 12.317 -21.455 -15.235 1.00 60.34 110 GLU A CA 1
ATOM 906 C C . GLU A 1 110 ? 11.008 -21.335 -16.044 1.00 60.34 110 GLU A C 1
ATOM 908 O O . GLU A 1 110 ? 10.921 -20.519 -16.964 1.00 60.34 110 GLU A O 1
ATOM 913 N N . GLU A 1 111 ? 9.992 -22.128 -15.703 1.00 68.06 111 GLU A N 1
ATOM 914 C CA . GLU A 1 111 ? 8.678 -22.150 -16.343 1.00 68.06 111 GLU A CA 1
ATOM 915 C C . GLU A 1 111 ? 7.673 -21.147 -15.745 1.00 68.06 111 GLU A C 1
ATOM 917 O O . GLU A 1 111 ? 6.704 -20.789 -16.416 1.00 68.06 111 GLU A O 1
ATOM 922 N N . ASN A 1 112 ? 7.904 -20.634 -14.533 1.00 67.06 112 ASN A N 1
ATOM 923 C CA . ASN A 1 112 ? 7.010 -19.683 -13.876 1.00 67.06 112 ASN A CA 1
ATOM 924 C C . ASN A 1 112 ? 7.568 -18.265 -13.991 1.00 67.06 112 ASN A C 1
ATOM 926 O O . ASN A 1 112 ? 8.318 -17.792 -13.139 1.00 67.06 112 ASN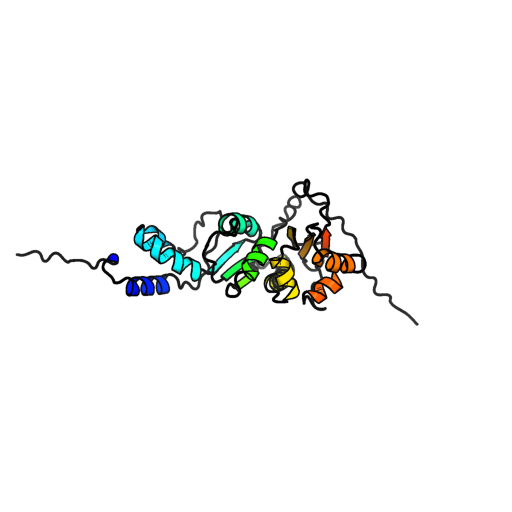 A O 1
ATOM 930 N N . LEU A 1 113 ? 7.175 -17.567 -15.061 1.00 67.00 113 LEU A N 1
ATOM 931 C CA . LEU A 1 113 ? 7.334 -16.115 -15.135 1.00 67.00 113 LEU A CA 1
ATOM 932 C C . LEU A 1 113 ? 6.762 -15.488 -13.861 1.00 67.00 113 LEU A C 1
ATOM 934 O O . LEU A 1 113 ? 5.645 -15.818 -13.458 1.00 67.00 113 LEU A O 1
ATOM 938 N N . GLU A 1 114 ? 7.522 -14.582 -13.245 1.00 69.56 114 GLU A N 1
ATOM 939 C CA . GLU A 1 114 ? 7.055 -13.896 -12.047 1.00 69.56 114 GLU A CA 1
ATOM 940 C C . GLU A 1 114 ? 5.689 -13.229 -12.285 1.00 69.56 114 GLU A C 1
ATOM 942 O O . GLU A 1 114 ? 5.450 -12.656 -13.362 1.00 69.56 114 GLU A O 1
ATOM 947 N N . PRO A 1 115 ? 4.786 -13.282 -11.290 1.00 79.00 115 PRO A N 1
ATOM 948 C CA . PRO A 1 115 ? 3.462 -12.708 -11.429 1.00 79.00 115 PRO A CA 1
ATOM 949 C C . PRO A 1 115 ? 3.569 -11.201 -11.671 1.00 79.00 115 PRO A C 1
ATOM 951 O O . PRO A 1 115 ? 4.209 -10.460 -10.925 1.00 79.00 115 PRO A O 1
ATOM 954 N N . GLN A 1 116 ? 2.908 -10.738 -12.731 1.00 88.00 116 GLN A N 1
ATOM 955 C CA . GLN A 1 116 ? 2.705 -9.312 -12.948 1.00 88.00 116 GLN A CA 1
ATOM 956 C C . GLN A 1 116 ? 1.642 -8.832 -11.959 1.00 88.00 116 GLN A C 1
ATOM 958 O O . GLN A 1 116 ? 0.533 -9.365 -11.924 1.00 88.00 116 GLN A O 1
ATOM 963 N N . VAL A 1 117 ? 1.964 -7.805 -11.185 1.00 92.69 117 VAL A N 1
ATOM 964 C CA . VAL A 1 117 ? 1.084 -7.257 -10.152 1.00 92.69 117 VAL A CA 1
ATOM 965 C C . VAL A 1 117 ? 0.570 -5.899 -10.610 1.00 92.69 117 VAL A C 1
ATOM 967 O O . VAL A 1 117 ? 1.354 -4.996 -10.899 1.00 92.69 117 VAL A O 1
ATOM 970 N N . ASP A 1 118 ? -0.754 -5.739 -10.682 1.00 93.75 118 ASP A N 1
ATOM 971 C CA . ASP A 1 118 ? -1.363 -4.423 -10.889 1.00 93.75 118 ASP A CA 1
ATOM 972 C C . ASP A 1 118 ? -1.334 -3.629 -9.580 1.00 93.75 118 ASP A C 1
ATOM 974 O O . ASP A 1 118 ? -2.057 -3.937 -8.629 1.00 93.75 118 ASP A O 1
ATOM 978 N N . ILE A 1 119 ? -0.511 -2.582 -9.530 1.00 95.69 119 ILE A N 1
ATOM 979 C CA . ILE A 1 119 ? -0.408 -1.711 -8.354 1.00 95.69 119 ILE A CA 1
ATOM 980 C C . ILE A 1 119 ? -1.338 -0.501 -8.421 1.00 95.69 119 ILE A C 1
ATOM 982 O O . ILE A 1 119 ? -1.368 0.292 -7.475 1.00 95.69 119 ILE A O 1
ATOM 986 N N . LEU A 1 120 ? -2.097 -0.309 -9.506 1.00 94.88 120 LEU A N 1
ATOM 987 C CA . LEU A 1 120 ? -3.010 0.829 -9.610 1.00 94.88 120 LEU A CA 1
ATOM 988 C C . LEU A 1 120 ? -3.993 0.900 -8.424 1.00 94.88 120 LEU A C 1
ATOM 990 O O . LEU A 1 120 ? -4.164 2.000 -7.887 1.00 94.88 120 LEU A O 1
ATOM 994 N N . PRO A 1 121 ? -4.591 -0.209 -7.939 1.00 95.50 121 PRO A N 1
ATOM 995 C CA . PRO A 1 121 ? -5.430 -0.172 -6.744 1.00 95.50 121 PRO A CA 1
ATOM 996 C C . PRO A 1 121 ? -4.686 0.350 -5.506 1.00 95.50 121 PRO A C 1
ATOM 998 O O . PRO A 1 121 ? -5.245 1.137 -4.739 1.00 95.50 121 PRO A O 1
ATOM 1001 N N . LEU A 1 122 ? -3.424 -0.049 -5.309 1.00 95.75 122 LEU A N 1
ATOM 1002 C CA . LEU A 1 122 ? -2.601 0.396 -4.180 1.00 95.75 122 LEU A CA 1
ATOM 1003 C C . LEU A 1 122 ? -2.328 1.906 -4.260 1.00 95.75 122 LEU A C 1
ATOM 1005 O O . LEU A 1 122 ? -2.464 2.625 -3.269 1.00 95.75 122 LEU A O 1
ATOM 1009 N N . LEU A 1 123 ? -2.007 2.404 -5.454 1.00 95.50 123 LEU A N 1
ATOM 1010 C CA . LEU A 1 123 ? -1.798 3.830 -5.707 1.00 95.50 123 LEU A CA 1
ATOM 1011 C C . LEU A 1 123 ? -3.088 4.643 -5.498 1.00 95.50 123 LEU A C 1
ATOM 1013 O O . LEU A 1 123 ? -3.060 5.725 -4.907 1.00 95.50 123 LEU A O 1
ATOM 1017 N N . GLN A 1 124 ? -4.242 4.121 -5.922 1.00 94.12 124 GLN A N 1
ATOM 1018 C CA . GLN A 1 124 ? -5.550 4.736 -5.657 1.00 94.12 124 GLN A CA 1
ATOM 1019 C C . GLN A 1 124 ? -5.850 4.797 -4.152 1.00 94.12 124 GLN A C 1
ATOM 1021 O O . GLN A 1 124 ? -6.310 5.826 -3.653 1.00 94.12 124 GLN A O 1
ATOM 1026 N N . LEU A 1 125 ? -5.538 3.729 -3.413 1.00 93.06 125 LEU A N 1
ATOM 1027 C CA . LEU A 1 125 ? -5.689 3.697 -1.960 1.00 93.06 125 LEU A CA 1
ATOM 1028 C C . LEU A 1 125 ? -4.800 4.756 -1.286 1.00 93.06 125 LEU A C 1
ATOM 1030 O O . LEU A 1 125 ? -5.303 5.562 -0.500 1.00 93.06 125 LEU A O 1
ATOM 1034 N N . LYS A 1 126 ? -3.511 4.815 -1.646 1.00 94.06 126 LYS A N 1
ATOM 1035 C CA . LYS A 1 126 ? -2.539 5.777 -1.098 1.00 94.06 126 LYS A CA 1
ATOM 1036 C C . LYS A 1 126 ? -2.911 7.229 -1.401 1.00 94.06 126 LYS A C 1
ATOM 1038 O O . LYS A 1 126 ? -2.823 8.082 -0.519 1.00 94.06 126 LYS A O 1
ATOM 1043 N N . THR A 1 127 ? -3.335 7.526 -2.628 1.00 92.75 127 THR A N 1
ATOM 1044 C CA . THR A 1 127 ? -3.729 8.890 -3.031 1.00 92.75 127 THR A CA 1
ATOM 1045 C C . THR A 1 127 ? -5.007 9.359 -2.344 1.00 92.75 127 THR A C 1
ATOM 1047 O O . THR A 1 127 ? -5.162 10.554 -2.095 1.00 92.75 127 THR A O 1
ATOM 1050 N N . GLY A 1 128 ? -5.909 8.436 -1.999 1.00 90.75 128 GLY A N 1
ATOM 1051 C CA . GLY A 1 128 ? -7.085 8.730 -1.186 1.00 90.75 128 GLY A CA 1
ATOM 1052 C C . GLY A 1 128 ? -6.779 8.913 0.304 1.00 90.75 128 GLY A C 1
ATOM 1053 O O . GLY A 1 128 ? -7.600 9.502 1.008 1.00 90.75 128 GLY A O 1
ATOM 1054 N N . ALA A 1 129 ? -5.639 8.406 0.786 1.00 90.94 129 ALA A N 1
ATOM 1055 C CA . ALA A 1 129 ? -5.275 8.272 2.196 1.00 90.94 129 ALA A CA 1
ATOM 1056 C C . ALA A 1 129 ? -3.895 8.881 2.477 1.00 90.94 129 ALA A C 1
ATOM 1058 O O . ALA A 1 129 ? -2.865 8.203 2.504 1.00 90.94 129 ALA A O 1
ATOM 1059 N N . THR A 1 130 ? -3.863 10.197 2.667 1.00 88.94 130 THR A N 1
ATOM 1060 C CA . THR A 1 130 ? -2.605 10.936 2.843 1.00 88.94 130 THR A CA 1
ATOM 1061 C C . THR A 1 130 ? -1.836 10.524 4.097 1.00 88.94 130 THR A C 1
ATOM 1063 O O . THR A 1 130 ? -0.614 10.619 4.105 1.00 88.94 130 THR A O 1
ATOM 1066 N N . ASP A 1 131 ? -2.540 10.049 5.124 1.00 91.69 131 ASP A N 1
ATOM 1067 C CA . ASP A 1 131 ? -2.006 9.577 6.405 1.00 91.69 131 ASP A CA 1
ATOM 1068 C C . ASP A 1 131 ? -1.545 8.113 6.392 1.00 91.69 131 ASP A C 1
ATOM 1070 O O . ASP A 1 131 ? -0.778 7.714 7.264 1.00 91.69 131 ASP A O 1
ATOM 1074 N N . MET A 1 132 ? -1.975 7.322 5.404 1.00 94.06 132 MET A N 1
ATOM 1075 C CA . MET A 1 132 ? -1.539 5.937 5.253 1.00 94.06 132 MET A CA 1
ATOM 1076 C C . MET A 1 132 ? -0.101 5.888 4.736 1.00 94.06 132 MET A C 1
ATOM 1078 O O . MET A 1 132 ? 0.217 6.466 3.691 1.00 94.06 132 MET A O 1
ATOM 1082 N N . GLU A 1 133 ? 0.758 5.153 5.430 1.00 95.75 133 GLU A N 1
ATOM 1083 C CA . GLU A 1 133 ? 2.117 4.863 4.978 1.00 95.75 133 GLU A CA 1
ATOM 1084 C C . GLU A 1 133 ? 2.137 3.585 4.142 1.00 95.75 133 GLU A C 1
ATOM 1086 O O . GLU A 1 133 ? 1.518 2.587 4.506 1.00 95.75 133 GLU A O 1
ATOM 1091 N N . VAL A 1 134 ? 2.878 3.583 3.036 1.00 96.62 134 VAL A N 1
ATOM 1092 C CA . VAL A 1 134 ? 3.161 2.349 2.303 1.00 96.62 134 VAL A CA 1
ATOM 1093 C C . VAL A 1 134 ? 4.666 2.175 2.219 1.00 96.62 134 VAL A C 1
ATOM 1095 O O . VAL A 1 134 ? 5.382 3.070 1.757 1.00 96.62 134 VAL A O 1
ATOM 1098 N N . ARG A 1 135 ? 5.155 1.033 2.696 1.00 96.88 135 ARG A N 1
ATOM 1099 C CA . ARG A 1 135 ? 6.567 0.670 2.602 1.00 96.88 135 ARG A CA 1
ATOM 1100 C C . ARG A 1 135 ? 6.727 -0.557 1.733 1.00 96.88 135 ARG A C 1
ATOM 1102 O O . ARG A 1 135 ? 5.875 -1.433 1.732 1.00 96.88 135 ARG A O 1
ATOM 1109 N N . VAL A 1 136 ? 7.830 -0.612 1.013 1.00 95.38 136 VAL A N 1
ATOM 1110 C CA . VAL A 1 136 ? 8.271 -1.792 0.287 1.00 95.38 136 VAL A CA 1
ATOM 1111 C C . VAL A 1 136 ? 9.462 -2.336 1.056 1.00 95.38 136 VAL A C 1
ATOM 1113 O O . VAL A 1 136 ? 10.458 -1.637 1.246 1.00 95.38 136 VAL A O 1
ATOM 1116 N N . ILE A 1 137 ? 9.335 -3.554 1.570 1.00 94.69 137 ILE A N 1
ATOM 1117 C CA . ILE A 1 137 ? 10.362 -4.193 2.392 1.00 94.69 137 ILE A CA 1
ATOM 1118 C C . ILE A 1 137 ? 10.909 -5.419 1.669 1.00 94.69 137 ILE A C 1
ATOM 1120 O O . ILE A 1 137 ? 10.179 -6.126 0.979 1.00 94.69 137 ILE A O 1
ATOM 1124 N N . THR A 1 138 ? 12.205 -5.669 1.819 1.00 91.44 138 THR A N 1
ATOM 1125 C CA . THR A 1 138 ? 12.872 -6.852 1.266 1.00 91.44 138 THR A CA 1
ATOM 1126 C C . THR A 1 138 ? 13.110 -7.870 2.363 1.00 91.44 138 THR A C 1
ATOM 1128 O O . THR A 1 138 ? 13.549 -7.512 3.457 1.00 91.44 138 THR A O 1
ATOM 1131 N N . VAL A 1 139 ? 12.884 -9.144 2.063 1.00 86.50 139 VAL A N 1
ATOM 1132 C CA . VAL A 1 139 ? 13.265 -10.236 2.963 1.00 86.50 139 VAL A CA 1
ATOM 1133 C C . VAL A 1 139 ? 14.694 -10.637 2.650 1.00 86.50 139 VAL A C 1
ATOM 1135 O O . VAL A 1 139 ? 14.976 -11.129 1.560 1.00 86.50 139 VAL A O 1
ATOM 1138 N N . HIS A 1 140 ? 15.599 -10.421 3.599 1.00 82.06 140 HIS A N 1
ATOM 1139 C CA . HIS A 1 140 ? 16.952 -10.946 3.489 1.00 82.06 140 HIS A CA 1
ATOM 1140 C C . HIS A 1 140 ? 16.959 -12.423 3.877 1.00 82.06 140 HIS A C 1
ATOM 1142 O O . HIS A 1 140 ? 16.423 -12.808 4.915 1.00 82.06 140 HIS A O 1
ATOM 1148 N N . TYR A 1 141 ? 17.560 -13.251 3.027 1.00 75.19 141 TYR A N 1
ATOM 1149 C CA . TYR A 1 141 ? 17.848 -14.640 3.358 1.00 75.19 141 TYR A CA 1
ATOM 1150 C C . TYR A 1 141 ? 19.225 -14.690 4.024 1.00 75.19 141 TYR A C 1
ATOM 1152 O O . TYR A 1 141 ? 20.227 -14.395 3.376 1.00 75.19 141 TYR A O 1
ATOM 1160 N N . ASP A 1 142 ? 19.274 -15.083 5.298 1.00 70.69 142 ASP A N 1
ATOM 1161 C CA . ASP A 1 142 ? 20.507 -15.175 6.104 1.00 70.69 142 ASP A CA 1
ATOM 1162 C C . ASP A 1 142 ? 21.448 -16.326 5.682 1.00 70.69 142 ASP A C 1
ATOM 1164 O O . ASP A 1 142 ? 22.436 -16.620 6.354 1.00 70.69 142 ASP A O 1
ATOM 1168 N N . ASN A 1 143 ? 21.173 -17.002 4.564 1.00 69.62 143 ASN A N 1
ATOM 1169 C CA . ASN A 1 143 ? 21.994 -18.116 4.105 1.00 69.62 143 ASN A CA 1
ATOM 1170 C C . ASN A 1 143 ? 23.312 -17.598 3.504 1.00 69.62 143 ASN A C 1
ATOM 1172 O O . ASN A 1 143 ? 23.313 -16.858 2.523 1.00 69.62 143 ASN A O 1
ATOM 1176 N N . GLU A 1 144 ? 24.441 -18.051 4.058 1.00 61.50 144 GLU A N 1
ATOM 1177 C CA . GLU A 1 144 ? 25.822 -17.615 3.759 1.00 61.50 144 GLU A CA 1
ATOM 1178 C C . GLU A 1 144 ? 26.320 -17.886 2.318 1.00 61.50 144 GLU A C 1
ATOM 1180 O O . GLU A 1 144 ? 27.507 -17.738 2.016 1.00 61.50 144 GLU A O 1
ATOM 1185 N N . HIS A 1 145 ? 25.456 -18.293 1.386 1.00 70.56 145 HIS A N 1
ATOM 1186 C CA . HIS A 1 145 ? 25.875 -18.577 0.018 1.00 70.56 145 HIS A CA 1
ATOM 1187 C C . HIS A 1 145 ? 26.046 -17.290 -0.801 1.00 70.56 145 HIS A C 1
ATOM 1189 O O . HIS A 1 145 ? 25.149 -16.457 -0.892 1.00 70.56 145 HIS A O 1
ATOM 1195 N N . VAL A 1 146 ? 27.193 -17.173 -1.480 1.00 62.56 146 VAL A N 1
ATOM 1196 C CA . VAL A 1 146 ? 27.588 -16.042 -2.350 1.00 62.56 146 VAL A CA 1
ATOM 1197 C C . VAL A 1 146 ? 26.523 -15.683 -3.399 1.00 62.56 146 VAL A C 1
ATOM 1199 O O . VAL A 1 146 ? 26.391 -14.518 -3.774 1.00 62.56 146 VAL A O 1
ATOM 1202 N N . VAL A 1 147 ? 25.721 -16.662 -3.831 1.00 65.12 147 VAL A N 1
ATOM 1203 C CA . VAL A 1 147 ? 24.602 -16.472 -4.769 1.00 65.12 147 VAL A CA 1
ATOM 1204 C C . VAL A 1 147 ? 23.535 -15.513 -4.208 1.00 65.12 147 VAL A C 1
ATOM 1206 O O . VAL A 1 147 ? 22.888 -14.803 -4.965 1.00 65.12 147 VAL A O 1
ATOM 1209 N N . HIS A 1 148 ? 23.398 -15.380 -2.888 1.00 72.56 148 HIS A N 1
ATOM 1210 C CA . HIS A 1 148 ? 22.409 -14.477 -2.299 1.00 72.56 148 HIS A CA 1
ATOM 1211 C C . HIS A 1 148 ? 22.839 -13.003 -2.286 1.00 72.56 148 HIS A C 1
ATOM 1213 O O . HIS A 1 148 ? 21.980 -12.131 -2.197 1.00 72.56 148 HIS A O 1
ATOM 1219 N N . HIS A 1 149 ? 24.133 -12.672 -2.398 1.00 79.88 149 HIS A N 1
ATOM 1220 C CA . HIS A 1 149 ? 24.571 -11.272 -2.282 1.00 79.88 149 HIS A CA 1
ATOM 1221 C C . HIS A 1 149 ? 24.074 -10.403 -3.446 1.00 79.88 149 HIS A C 1
ATOM 1223 O O . HIS A 1 149 ? 23.520 -9.325 -3.230 1.00 79.88 149 HIS A O 1
ATOM 1229 N N . TRP A 1 150 ? 24.263 -10.859 -4.688 1.00 77.56 150 TRP A N 1
ATOM 1230 C CA . TRP A 1 150 ? 23.788 -10.115 -5.858 1.00 77.56 150 TRP A CA 1
ATOM 1231 C C . TRP A 1 150 ? 22.260 -10.083 -5.909 1.00 77.56 150 TRP A C 1
ATOM 1233 O O . TRP A 1 150 ? 21.688 -9.056 -6.267 1.00 77.56 150 TRP A O 1
ATOM 1243 N N . LEU A 1 151 ? 21.609 -11.159 -5.466 1.00 78.25 151 LEU A N 1
ATOM 1244 C CA . LEU A 1 151 ? 20.160 -11.227 -5.396 1.00 78.25 151 LEU A CA 1
ATOM 1245 C C . LEU A 1 151 ? 19.588 -10.218 -4.392 1.00 78.25 151 LEU A C 1
ATOM 1247 O O . LEU A 1 151 ? 18.651 -9.486 -4.701 1.00 78.25 151 LEU A O 1
ATOM 1251 N N . ASN A 1 152 ? 20.201 -10.112 -3.214 1.00 83.06 152 ASN A N 1
ATOM 1252 C CA . ASN A 1 152 ? 19.850 -9.099 -2.222 1.00 83.06 152 ASN A CA 1
ATOM 1253 C C . ASN A 1 152 ? 20.035 -7.679 -2.778 1.00 83.06 152 ASN A C 1
ATOM 1255 O O . ASN A 1 152 ? 19.199 -6.812 -2.531 1.00 83.06 152 ASN A O 1
ATOM 1259 N N . ALA A 1 153 ? 21.098 -7.433 -3.553 1.00 83.19 153 ALA A N 1
ATOM 1260 C CA . ALA A 1 153 ? 21.302 -6.144 -4.209 1.00 83.19 153 ALA A CA 1
ATOM 1261 C C . ALA A 1 153 ? 20.210 -5.853 -5.255 1.00 83.19 153 ALA A C 1
ATOM 1263 O O . ALA A 1 153 ? 19.648 -4.760 -5.254 1.00 83.19 153 ALA A O 1
ATOM 1264 N N . ALA A 1 154 ? 19.871 -6.828 -6.103 1.00 81.38 154 ALA A N 1
ATOM 1265 C CA . ALA A 1 154 ? 18.781 -6.737 -7.074 1.00 81.38 154 ALA A CA 1
ATOM 1266 C C . ALA A 1 154 ? 17.436 -6.411 -6.401 1.00 81.38 154 ALA A C 1
ATOM 1268 O O . ALA A 1 154 ? 16.797 -5.420 -6.757 1.00 81.38 154 ALA A O 1
ATOM 1269 N N . LEU A 1 155 ? 17.055 -7.173 -5.370 1.00 83.75 155 LEU A N 1
ATOM 1270 C CA . LEU A 1 155 ? 15.847 -6.925 -4.577 1.00 83.75 155 LEU A CA 1
ATOM 1271 C C . LEU A 1 155 ? 15.864 -5.547 -3.916 1.00 83.75 155 LEU A C 1
ATOM 1273 O O . LEU A 1 155 ? 14.840 -4.873 -3.871 1.00 83.75 155 LEU A O 1
ATOM 1277 N N . HIS A 1 156 ? 17.017 -5.101 -3.421 1.00 86.31 156 HIS A N 1
ATOM 1278 C CA . HIS A 1 156 ? 17.150 -3.777 -2.825 1.00 86.31 156 HIS A CA 1
ATOM 1279 C C . HIS A 1 156 ? 16.909 -2.660 -3.855 1.00 86.31 156 HIS A C 1
ATOM 1281 O O . HIS A 1 156 ? 16.222 -1.683 -3.551 1.00 86.31 156 HIS A O 1
ATOM 1287 N N . TYR A 1 157 ? 17.439 -2.784 -5.078 1.00 84.31 157 TYR A N 1
ATOM 1288 C CA . TYR A 1 157 ? 17.165 -1.819 -6.149 1.00 84.31 157 TYR A CA 1
ATOM 1289 C C . TYR A 1 157 ? 15.693 -1.825 -6.556 1.00 84.31 157 TYR A C 1
ATOM 1291 O O . TYR A 1 157 ? 15.083 -0.757 -6.586 1.00 84.31 157 TYR A O 1
ATOM 1299 N N . ALA A 1 158 ? 15.118 -3.008 -6.779 1.00 84.69 158 ALA A N 1
ATOM 1300 C CA . ALA A 1 158 ? 13.702 -3.173 -7.085 1.00 84.69 158 ALA A CA 1
ATOM 1301 C C . ALA A 1 158 ? 12.822 -2.545 -5.990 1.00 84.69 158 ALA A C 1
ATOM 1303 O O . ALA A 1 158 ? 11.990 -1.683 -6.267 1.00 84.69 158 ALA A O 1
ATOM 1304 N N . SER A 1 159 ? 13.079 -2.878 -4.724 1.00 88.75 159 SER A N 1
ATOM 1305 C CA . SER A 1 159 ? 12.370 -2.313 -3.576 1.00 88.75 159 SER A CA 1
ATOM 1306 C C . SER A 1 159 ? 12.438 -0.795 -3.541 1.00 88.75 159 SER A C 1
ATOM 1308 O O . SER A 1 159 ? 11.413 -0.132 -3.419 1.00 88.75 159 SER A O 1
ATOM 1310 N N . ARG A 1 160 ? 13.631 -0.220 -3.713 1.00 89.19 160 ARG A N 1
ATOM 1311 C CA . ARG A 1 160 ? 13.818 1.232 -3.718 1.00 89.19 160 ARG A CA 1
ATOM 1312 C C . ARG A 1 160 ? 13.043 1.903 -4.852 1.00 89.19 160 ARG A C 1
ATOM 1314 O O . ARG A 1 160 ? 12.452 2.962 -4.645 1.00 89.19 160 ARG A O 1
ATOM 1321 N N . ASP A 1 161 ? 13.073 1.318 -6.039 1.00 85.94 161 ASP A N 1
ATOM 1322 C CA . ASP A 1 161 ? 12.436 1.863 -7.233 1.00 85.94 161 ASP A CA 1
ATOM 1323 C C . ASP A 1 161 ? 10.898 1.775 -7.117 1.00 85.94 161 ASP A C 1
ATOM 1325 O O . ASP A 1 161 ? 10.198 2.765 -7.349 1.00 85.94 161 ASP A O 1
ATOM 1329 N N . LEU A 1 162 ? 10.368 0.653 -6.619 1.00 89.81 162 LEU A N 1
ATOM 1330 C CA . LEU A 1 162 ? 8.948 0.496 -6.296 1.00 89.81 162 LEU A CA 1
ATOM 1331 C C . LEU A 1 162 ? 8.514 1.415 -5.146 1.00 89.81 162 LEU A C 1
ATOM 1333 O O . LEU A 1 162 ? 7.445 2.021 -5.195 1.00 89.81 162 LEU A O 1
ATOM 1337 N N . GLN A 1 163 ? 9.355 1.576 -4.126 1.00 93.19 163 GLN A N 1
ATOM 1338 C CA . GLN A 1 163 ? 9.097 2.476 -3.008 1.00 93.19 163 GLN A CA 1
ATOM 1339 C C . GLN A 1 163 ? 8.952 3.921 -3.488 1.00 93.19 163 GLN A C 1
ATOM 1341 O O . GLN A 1 163 ? 8.059 4.627 -3.017 1.00 93.19 163 GLN A O 1
ATOM 1346 N N . GLN A 1 164 ? 9.804 4.355 -4.423 1.00 90.25 164 GLN A N 1
ATOM 1347 C CA . GLN A 1 164 ? 9.709 5.674 -5.051 1.00 90.25 164 GLN A CA 1
ATOM 1348 C C . GLN A 1 164 ? 8.438 5.816 -5.889 1.00 90.25 164 GLN A C 1
ATOM 1350 O O . GLN A 1 164 ? 7.797 6.859 -5.822 1.00 90.25 164 GLN A O 1
ATOM 1355 N N . LEU A 1 165 ? 8.050 4.776 -6.634 1.00 90.56 165 LEU A N 1
ATOM 1356 C CA . LEU A 1 165 ? 6.804 4.748 -7.404 1.00 90.56 165 LEU A CA 1
ATOM 1357 C C . LEU A 1 165 ? 5.569 4.913 -6.511 1.00 90.56 165 LEU A C 1
ATOM 1359 O O . LEU A 1 165 ? 4.716 5.759 -6.778 1.00 90.56 165 LEU A O 1
ATOM 1363 N N . VAL A 1 166 ? 5.497 4.137 -5.431 1.00 93.38 166 VAL A N 1
ATOM 1364 C CA . VAL A 1 166 ? 4.348 4.116 -4.519 1.00 93.38 166 VAL A CA 1
ATOM 1365 C C . VAL A 1 166 ? 4.262 5.376 -3.655 1.00 93.38 166 VAL A C 1
ATOM 1367 O O . VAL A 1 166 ? 3.167 5.890 -3.432 1.00 93.38 166 VAL A O 1
ATOM 1370 N N . ASN A 1 167 ? 5.400 5.912 -3.201 1.00 92.50 167 ASN A N 1
ATOM 1371 C CA . ASN A 1 167 ? 5.447 7.128 -2.381 1.00 92.50 167 ASN A CA 1
ATOM 1372 C C . ASN A 1 167 ? 5.648 8.409 -3.199 1.00 92.50 167 ASN A C 1
ATOM 1374 O O . ASN A 1 167 ? 6.011 9.450 -2.642 1.00 92.50 167 ASN A O 1
ATOM 1378 N N . ASN A 1 168 ? 5.416 8.358 -4.511 1.00 92.00 168 ASN A N 1
ATOM 1379 C CA . ASN A 1 168 ? 5.487 9.547 -5.335 1.00 92.00 168 ASN A CA 1
ATOM 1380 C C . ASN A 1 168 ? 4.357 10.524 -4.960 1.00 92.00 168 ASN A C 1
ATOM 1382 O O . ASN A 1 168 ? 3.177 10.256 -5.171 1.00 92.00 168 ASN A O 1
ATOM 1386 N N . ASN A 1 169 ? 4.738 11.683 -4.422 1.00 91.25 169 ASN A N 1
ATOM 1387 C CA . ASN A 1 169 ? 3.817 12.740 -4.004 1.00 91.25 169 ASN A CA 1
ATOM 1388 C C . ASN A 1 169 ? 3.670 13.866 -5.037 1.00 91.25 169 ASN A C 1
ATOM 1390 O O . ASN A 1 169 ? 3.148 14.932 -4.712 1.00 91.25 169 ASN A O 1
ATOM 1394 N N . TYR A 1 170 ? 4.144 13.668 -6.266 1.00 92.75 170 TYR A N 1
ATOM 1395 C CA . TYR A 1 170 ? 4.033 14.672 -7.310 1.00 92.75 170 TYR A CA 1
ATOM 1396 C C . TYR A 1 170 ? 2.564 14.900 -7.684 1.00 92.75 170 TYR A C 1
ATOM 1398 O O . TYR A 1 170 ? 1.813 13.957 -7.947 1.00 92.75 170 TYR A O 1
ATOM 1406 N N . GLU A 1 171 ? 2.134 16.162 -7.694 1.00 90.44 171 GLU A N 1
ATOM 1407 C CA . GLU A 1 171 ? 0.708 16.491 -7.787 1.00 90.44 171 GLU A CA 1
ATOM 1408 C C . GLU A 1 171 ? 0.092 16.025 -9.110 1.00 90.44 171 GLU A C 1
ATOM 1410 O O . GLU A 1 171 ? -1.027 15.518 -9.131 1.00 90.44 171 GLU A O 1
ATOM 1415 N N . GLU A 1 172 ? 0.834 16.123 -10.212 1.00 88.06 172 GLU A N 1
ATOM 1416 C CA . GLU A 1 172 ? 0.361 15.695 -11.530 1.00 88.06 172 GLU A CA 1
ATOM 1417 C C . GLU A 1 172 ? 0.181 14.174 -11.611 1.00 88.06 172 GLU A C 1
ATOM 1419 O O . GLU A 1 172 ? -0.820 13.710 -12.156 1.00 88.06 172 GLU A O 1
ATOM 1424 N N . TRP A 1 173 ? 1.089 13.404 -10.999 1.00 90.19 173 TRP A N 1
ATOM 1425 C CA . TRP A 1 173 ? 0.994 11.945 -10.892 1.00 90.19 173 TRP A CA 1
ATOM 1426 C C . TRP A 1 173 ? -0.250 11.532 -10.103 1.00 90.19 173 TRP A C 1
ATOM 1428 O O . TRP A 1 173 ? -1.101 10.782 -10.589 1.00 90.19 173 TRP A O 1
ATOM 1438 N N . ASN A 1 174 ? -0.412 12.113 -8.914 1.00 92.06 174 ASN A N 1
ATOM 1439 C CA . ASN A 1 174 ? -1.559 11.852 -8.054 1.00 92.06 174 ASN A CA 1
ATOM 1440 C C . ASN A 1 174 ? -2.874 12.291 -8.707 1.00 92.06 174 ASN A C 1
ATOM 1442 O O . ASN A 1 174 ? -3.889 11.603 -8.586 1.00 92.06 174 ASN A O 1
ATOM 1446 N N . ARG A 1 175 ? -2.868 13.405 -9.447 1.00 89.88 175 ARG A N 1
ATOM 1447 C CA . ARG A 1 175 ? -4.012 13.856 -10.241 1.00 89.88 175 ARG A CA 1
ATOM 1448 C C . ARG A 1 175 ? -4.379 12.827 -11.309 1.00 89.88 175 ARG A C 1
ATOM 1450 O O . ARG A 1 175 ? -5.551 12.476 -11.392 1.00 89.88 175 ARG A O 1
ATOM 1457 N N . CYS A 1 176 ? -3.416 12.309 -12.072 1.00 88.94 176 CYS A N 1
ATOM 1458 C CA . CYS A 1 176 ? -3.670 11.278 -13.083 1.00 88.94 176 CYS A CA 1
ATOM 1459 C C . CYS A 1 176 ? -4.246 9.987 -12.477 1.00 88.94 176 CYS A C 1
ATOM 1461 O O . CYS A 1 176 ? -5.192 9.423 -13.028 1.00 88.94 176 CYS A O 1
ATOM 1463 N N . ILE A 1 177 ? -3.743 9.550 -11.316 1.00 91.88 177 ILE A N 1
ATOM 1464 C CA . ILE A 1 177 ? -4.296 8.391 -10.595 1.00 91.88 177 ILE A CA 1
ATOM 1465 C C . ILE A 1 177 ? -5.748 8.653 -10.171 1.00 91.88 177 ILE A C 1
ATOM 1467 O O . ILE A 1 177 ? -6.625 7.831 -10.440 1.00 91.88 177 ILE A O 1
ATOM 1471 N N . ARG A 1 178 ? -6.026 9.805 -9.542 1.00 90.38 178 ARG A N 1
ATOM 1472 C CA . ARG A 1 178 ? -7.371 10.164 -9.052 1.00 90.38 178 ARG A CA 1
ATOM 1473 C C . ARG A 1 178 ? -8.391 10.331 -10.177 1.00 90.38 178 ARG A C 1
ATOM 1475 O O . ARG A 1 178 ? -9.544 9.949 -10.006 1.00 90.38 178 ARG A O 1
ATOM 1482 N N . LEU A 1 179 ? -7.972 10.890 -11.312 1.00 89.00 179 LEU A N 1
ATOM 1483 C CA . LEU A 1 179 ? -8.817 11.057 -12.497 1.00 89.00 179 LEU A CA 1
ATOM 1484 C C . LEU A 1 179 ? -9.012 9.751 -13.284 1.00 89.00 179 LEU A C 1
ATOM 1486 O O . LEU A 1 179 ? -9.778 9.738 -14.243 1.00 89.00 179 LEU A O 1
ATOM 1490 N N . GLY A 1 180 ? -8.350 8.656 -12.892 1.00 89.38 180 GLY A N 1
ATOM 1491 C CA . GLY A 1 180 ? -8.477 7.373 -13.580 1.00 89.38 180 GLY A CA 1
ATOM 1492 C C . GLY A 1 180 ? -7.869 7.385 -14.983 1.00 89.38 180 GLY A C 1
ATOM 1493 O O . GLY A 1 180 ? -8.394 6.734 -15.880 1.00 89.38 180 GLY A O 1
ATOM 1494 N N . CYS A 1 181 ? -6.767 8.118 -15.189 1.00 86.50 181 CYS A N 1
ATOM 1495 C CA . CYS A 1 181 ? -6.063 8.157 -16.478 1.00 86.50 181 CYS A CA 1
ATOM 1496 C C . CYS A 1 181 ? -5.467 6.793 -16.879 1.00 86.50 181 CYS A C 1
ATOM 1498 O O . CYS A 1 181 ? -5.172 6.558 -18.052 1.00 86.50 181 CYS A O 1
ATOM 1500 N N . PHE A 1 182 ? -5.292 5.897 -15.907 1.00 87.69 182 PHE A N 1
ATOM 1501 C CA . PHE A 1 182 ? -4.745 4.558 -16.089 1.00 87.69 182 PHE A CA 1
ATOM 1502 C C . PHE A 1 182 ? -5.837 3.507 -15.890 1.00 87.69 182 PHE A C 1
ATOM 1504 O O . PHE A 1 182 ? -6.654 3.616 -14.975 1.00 87.69 182 PHE A O 1
ATOM 1511 N N . HIS A 1 183 ? -5.827 2.487 -16.745 1.00 86.94 183 HIS A N 1
ATOM 1512 C CA . HIS A 1 183 ? -6.622 1.276 -16.576 1.00 86.94 183 HIS A CA 1
ATOM 1513 C C . HIS A 1 183 ? -5.926 0.292 -15.631 1.00 86.94 183 HIS A C 1
ATOM 1515 O O . HIS A 1 183 ? -6.576 -0.247 -14.743 1.00 86.94 183 HIS A O 1
ATOM 1521 N N . SER A 1 184 ? -4.614 0.117 -15.805 1.00 88.62 184 SER A N 1
ATOM 1522 C CA . SER A 1 184 ? -3.751 -0.679 -14.931 1.00 88.62 184 SER A CA 1
ATOM 1523 C C . SER A 1 184 ? -2.321 -0.134 -14.937 1.00 88.62 184 SER A C 1
ATOM 1525 O O . SER A 1 184 ? -1.895 0.549 -15.880 1.00 88.62 184 SER A O 1
ATOM 1527 N N . ILE A 1 185 ? -1.589 -0.418 -13.861 1.00 91.25 185 ILE A N 1
ATOM 1528 C CA . ILE A 1 185 ? -0.158 -0.142 -13.717 1.00 91.25 185 ILE A CA 1
ATOM 1529 C C . ILE A 1 185 ? 0.480 -1.465 -13.311 1.00 91.25 185 ILE A C 1
ATOM 1531 O O . ILE A 1 185 ? 0.555 -1.799 -12.130 1.00 91.25 185 ILE A O 1
ATOM 1535 N N . MET A 1 186 ? 0.889 -2.234 -14.315 1.00 90.56 186 MET A N 1
ATOM 1536 C CA . MET A 1 186 ? 1.470 -3.555 -14.119 1.00 90.56 186 MET A CA 1
ATOM 1537 C C . MET A 1 186 ? 2.942 -3.417 -13.771 1.00 90.56 186 MET A C 1
ATOM 1539 O O . MET A 1 186 ? 3.692 -2.721 -14.459 1.00 90.56 186 MET A O 1
ATOM 1543 N N . VAL A 1 187 ? 3.347 -4.116 -12.725 1.00 89.88 187 VAL A N 1
ATOM 1544 C CA . VAL A 1 187 ? 4.716 -4.166 -12.241 1.00 89.88 187 VAL A CA 1
ATOM 1545 C C . VAL A 1 187 ? 5.141 -5.624 -12.198 1.00 89.88 187 VAL A C 1
ATOM 1547 O O . VAL A 1 187 ? 4.444 -6.462 -11.632 1.00 89.88 187 VAL A O 1
ATOM 1550 N N . ARG A 1 188 ? 6.283 -5.930 -12.802 1.00 85.38 188 ARG A N 1
ATOM 1551 C CA . ARG A 1 188 ? 6.930 -7.246 -12.716 1.00 85.38 188 ARG A CA 1
ATOM 1552 C C . ARG A 1 188 ? 8.396 -7.053 -12.382 1.00 85.38 188 ARG A C 1
ATOM 1554 O O . ARG A 1 188 ? 8.953 -6.030 -12.791 1.00 85.38 188 ARG A O 1
ATOM 1561 N N . HIS A 1 189 ? 9.045 -8.004 -11.715 1.00 77.38 189 HIS A N 1
ATOM 1562 C CA . HIS A 1 189 ? 10.500 -7.963 -11.752 1.00 77.38 189 HIS A CA 1
ATOM 1563 C C . HIS A 1 189 ? 10.950 -8.424 -13.135 1.00 77.38 189 HIS A C 1
ATOM 1565 O O . HIS A 1 189 ? 10.380 -9.329 -13.753 1.00 77.38 189 HIS A O 1
ATOM 1571 N N . ALA A 1 190 ? 11.944 -7.734 -13.670 1.00 66.69 190 ALA A N 1
ATOM 1572 C CA . ALA A 1 190 ? 12.594 -8.188 -14.871 1.00 66.69 190 ALA A CA 1
ATOM 1573 C C . ALA A 1 190 ? 13.356 -9.468 -14.549 1.00 66.69 190 ALA A C 1
ATOM 1575 O O . ALA A 1 190 ? 14.045 -9.563 -13.528 1.00 66.69 190 ALA A O 1
ATOM 1576 N N . LYS A 1 191 ? 13.246 -10.437 -15.461 1.00 68.50 191 LYS A N 1
ATOM 1577 C CA . LYS A 1 191 ? 14.069 -11.638 -15.419 1.00 68.50 191 LYS A CA 1
ATOM 1578 C C . LYS A 1 191 ? 15.528 -11.214 -15.328 1.00 68.50 191 LYS A C 1
ATOM 1580 O O . LYS A 1 191 ? 15.989 -10.388 -16.118 1.00 68.50 191 LYS A O 1
ATOM 1585 N N . TRP A 1 192 ? 16.240 -11.796 -14.375 1.00 65.69 192 TRP A N 1
ATOM 1586 C CA . TRP A 1 192 ? 17.663 -11.567 -14.260 1.00 65.69 192 TRP A CA 1
ATOM 1587 C C . TRP A 1 192 ? 18.372 -12.190 -15.468 1.00 65.69 192 TRP A C 1
ATOM 1589 O O . TRP A 1 192 ? 18.268 -13.387 -15.722 1.00 65.69 192 TRP A O 1
ATOM 1599 N N . ASP A 1 193 ? 19.073 -11.370 -16.243 1.00 67.25 193 ASP A N 1
ATOM 1600 C CA . ASP A 1 193 ? 19.855 -11.787 -17.414 1.00 67.25 193 ASP A CA 1
ATOM 1601 C C . ASP A 1 193 ? 21.372 -11.763 -17.141 1.00 67.25 193 ASP A C 1
ATOM 1603 O O . ASP A 1 193 ? 22.182 -11.817 -18.066 1.00 67.25 193 ASP A O 1
ATOM 1607 N N . GLY A 1 194 ? 21.770 -11.660 -15.868 1.00 65.19 194 GLY A N 1
ATOM 1608 C CA . GLY A 1 194 ? 23.151 -11.392 -15.465 1.00 65.19 194 GLY A CA 1
ATOM 1609 C C . GLY A 1 194 ? 23.444 -9.918 -15.157 1.00 65.19 194 GLY A C 1
ATOM 1610 O O . GLY A 1 194 ? 24.550 -9.609 -14.707 1.00 65.19 194 GLY A O 1
ATOM 1611 N N . SER A 1 195 ? 22.487 -9.005 -15.373 1.00 59.94 195 SER A N 1
ATOM 1612 C CA . SER A 1 195 ? 22.618 -7.568 -15.086 1.00 59.94 195 SER A CA 1
ATOM 1613 C C . SER A 1 195 ? 21.886 -7.126 -13.800 1.00 59.94 195 SER A C 1
ATOM 1615 O O . SER A 1 195 ? 21.503 -7.946 -12.973 1.00 59.94 195 SER A O 1
ATOM 1617 N N . ILE A 1 196 ? 21.796 -5.821 -13.525 1.00 59.66 196 ILE A N 1
ATOM 1618 C CA . ILE A 1 196 ? 21.158 -5.283 -12.305 1.00 59.66 196 ILE A CA 1
ATOM 1619 C C . ILE A 1 196 ? 19.693 -5.744 -12.286 1.00 59.66 196 ILE A C 1
ATOM 1621 O O . ILE A 1 196 ? 19.035 -5.626 -13.306 1.00 59.66 196 ILE A O 1
ATOM 1625 N N . GLY A 1 197 ? 19.173 -6.260 -11.165 1.00 59.66 197 GLY A N 1
ATOM 1626 C CA . GLY A 1 197 ? 17.751 -6.614 -11.071 1.00 59.66 197 GLY A CA 1
ATOM 1627 C C . GLY A 1 197 ? 16.875 -5.385 -11.274 1.00 59.66 197 GLY A C 1
ATOM 1628 O O . GLY A 1 197 ? 17.105 -4.347 -10.647 1.00 59.66 197 GLY A O 1
ATOM 1629 N N . THR A 1 198 ? 15.911 -5.486 -12.180 1.00 66.06 198 THR A N 1
ATOM 1630 C CA . THR A 1 198 ? 15.095 -4.345 -12.586 1.00 66.06 198 THR A CA 1
ATOM 1631 C C . THR A 1 198 ? 13.617 -4.626 -12.405 1.00 66.06 198 THR A C 1
ATOM 1633 O O . THR A 1 198 ? 13.211 -5.761 -12.174 1.00 66.06 198 THR A O 1
ATOM 1636 N N . ILE A 1 199 ? 12.807 -3.575 -12.450 1.00 72.56 199 ILE A N 1
ATOM 1637 C CA . ILE A 1 199 ? 11.356 -3.688 -12.463 1.00 72.56 199 ILE A CA 1
ATOM 1638 C C . ILE A 1 199 ? 10.883 -3.228 -13.836 1.00 72.56 199 ILE A C 1
ATOM 1640 O O . ILE A 1 199 ? 11.236 -2.141 -14.273 1.00 72.56 199 ILE A O 1
ATOM 1644 N N . ASP A 1 200 ? 10.046 -4.003 -14.509 1.00 75.62 200 ASP A N 1
ATOM 1645 C CA . ASP A 1 200 ? 9.349 -3.488 -15.682 1.00 75.62 200 ASP A CA 1
ATOM 1646 C C . ASP A 1 200 ? 8.001 -2.919 -15.260 1.00 75.62 200 ASP A C 1
ATOM 1648 O O . ASP A 1 200 ? 7.217 -3.572 -14.564 1.00 75.62 200 ASP A O 1
ATOM 1652 N N . ILE A 1 201 ? 7.733 -1.693 -15.704 1.00 78.31 201 ILE A N 1
ATOM 1653 C CA . ILE A 1 201 ? 6.473 -1.002 -15.456 1.00 78.31 201 ILE A CA 1
ATOM 1654 C C . ILE A 1 201 ? 5.751 -0.874 -16.790 1.00 78.31 201 ILE A C 1
ATOM 1656 O O . ILE A 1 201 ? 6.213 -0.180 -17.704 1.00 78.31 201 ILE A O 1
ATOM 1660 N N . ALA A 1 202 ? 4.587 -1.512 -16.890 1.00 79.19 202 ALA A N 1
ATOM 1661 C CA . ALA A 1 202 ? 3.661 -1.266 -17.979 1.00 79.19 202 ALA A CA 1
ATOM 1662 C C . ALA A 1 202 ? 2.478 -0.416 -17.531 1.00 79.19 202 ALA A C 1
ATOM 1664 O O . ALA A 1 202 ? 1.764 -0.739 -16.583 1.00 79.19 202 ALA A O 1
ATOM 1665 N N . LEU A 1 203 ? 2.242 0.662 -18.271 1.00 77.12 203 LEU A N 1
ATOM 1666 C CA . LEU A 1 203 ? 1.108 1.553 -18.076 1.00 77.12 203 LEU A CA 1
ATOM 1667 C C . LEU A 1 203 ? 0.075 1.263 -19.165 1.00 77.12 203 LEU A C 1
ATOM 1669 O O . LEU A 1 203 ? 0.332 1.518 -20.345 1.00 77.12 203 LEU A O 1
ATOM 1673 N N . ALA A 1 204 ? -1.096 0.757 -18.780 1.00 76.62 204 ALA A N 1
ATOM 1674 C CA . ALA A 1 204 ? -2.237 0.648 -19.682 1.00 76.62 204 ALA A CA 1
ATOM 1675 C C . ALA A 1 204 ? -3.113 1.897 -19.530 1.00 76.62 204 ALA A C 1
ATOM 1677 O O . ALA A 1 204 ? -3.624 2.183 -18.446 1.00 76.62 204 ALA A O 1
ATOM 1678 N N . GLN A 1 205 ? -3.281 2.667 -20.606 1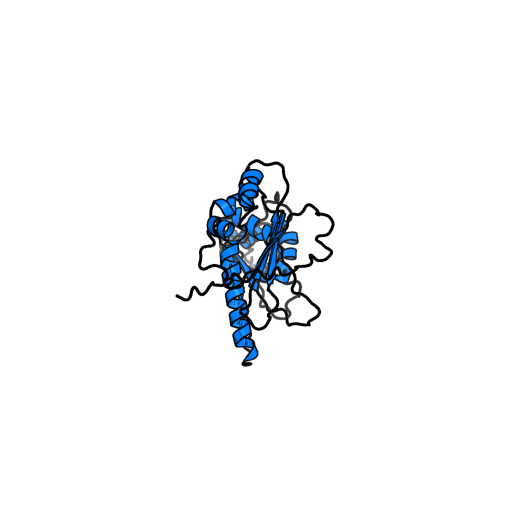.00 69.25 205 GLN A N 1
ATOM 1679 C CA . GLN A 1 205 ? -4.062 3.911 -20.585 1.00 69.25 205 GLN A CA 1
ATOM 1680 C C . GLN A 1 205 ? -5.485 3.698 -21.089 1.00 69.25 205 GLN A C 1
ATOM 1682 O O . GLN A 1 205 ? -5.716 2.954 -22.037 1.00 69.25 205 GLN A O 1
ATOM 1687 N N . TYR A 1 206 ? -6.437 4.406 -20.487 1.00 60.88 206 TYR A N 1
ATOM 1688 C CA . TYR A 1 206 ? -7.834 4.354 -20.900 1.00 60.88 206 TYR A CA 1
ATOM 1689 C C . TYR A 1 206 ? -8.084 5.300 -22.092 1.00 60.88 206 TYR A C 1
ATOM 1691 O O . TYR A 1 206 ? -7.797 6.490 -22.004 1.00 60.88 206 TYR A O 1
ATOM 1699 N N . GLN A 1 207 ? -8.654 4.816 -23.203 1.00 55.09 207 GLN A N 1
ATOM 1700 C CA . GLN A 1 207 ? -9.202 5.688 -24.254 1.00 55.09 207 GLN A CA 1
ATOM 1701 C C . GLN A 1 207 ? -10.580 6.205 -23.818 1.00 55.09 207 GLN A C 1
ATOM 1703 O O . GLN A 1 207 ? -11.610 5.618 -24.142 1.00 55.09 207 GLN A O 1
ATOM 1708 N N . LYS A 1 208 ? -10.627 7.313 -23.078 1.00 52.69 208 LYS A N 1
ATOM 1709 C CA . LYS A 1 208 ? -11.835 8.151 -23.032 1.00 52.69 208 LYS A CA 1
ATOM 1710 C C . LYS A 1 208 ? -11.519 9.469 -23.713 1.00 52.69 208 LYS A C 1
ATOM 1712 O O . LYS A 1 208 ? -10.409 9.970 -23.571 1.00 52.69 208 LYS A O 1
ATOM 1717 N N . ASP A 1 209 ? -12.491 10.004 -24.441 1.00 55.28 209 ASP A N 1
ATOM 1718 C CA . ASP A 1 209 ? -12.445 11.250 -25.222 1.00 55.28 209 ASP A CA 1
ATOM 1719 C C . ASP A 1 209 ? -12.257 12.534 -24.374 1.00 55.28 209 ASP A C 1
ATOM 1721 O O . ASP A 1 209 ? -12.813 13.584 -24.684 1.00 55.28 209 ASP A O 1
ATOM 1725 N N . ASP A 1 210 ? -11.478 12.483 -23.292 1.00 61.03 210 ASP A N 1
ATOM 1726 C CA . ASP A 1 210 ? -11.223 13.633 -22.431 1.00 61.03 210 ASP A CA 1
ATOM 1727 C C . ASP A 1 210 ? -10.064 14.495 -22.948 1.00 61.03 210 ASP A C 1
ATOM 1729 O O . ASP A 1 210 ? -9.051 14.026 -23.468 1.00 61.03 210 ASP A O 1
ATOM 1733 N N . GLU A 1 211 ? -10.207 15.803 -22.773 1.00 61.06 211 GLU A N 1
ATOM 1734 C CA . GLU A 1 211 ? -9.234 16.833 -23.148 1.00 61.06 211 GLU A CA 1
ATOM 1735 C C . GLU A 1 211 ? -7.874 16.641 -22.449 1.00 61.06 211 GLU A C 1
ATOM 1737 O O . GLU A 1 211 ? -6.828 16.794 -23.080 1.00 61.06 211 GLU A O 1
ATOM 1742 N N . ALA A 1 212 ? -7.878 16.150 -21.203 1.00 55.94 212 ALA A N 1
ATOM 1743 C CA . ALA A 1 212 ? -6.670 15.720 -20.489 1.00 55.94 212 ALA A CA 1
ATOM 1744 C C . ALA A 1 212 ? -5.936 14.574 -21.213 1.00 55.94 212 ALA A C 1
ATOM 1746 O O . ALA A 1 212 ? -4.706 14.496 -21.201 1.00 55.94 212 ALA A O 1
ATOM 1747 N N . LEU A 1 213 ? -6.685 13.709 -21.905 1.00 56.28 213 LEU A N 1
ATOM 1748 C CA . LEU A 1 213 ? -6.122 12.666 -22.751 1.00 56.28 213 LEU A CA 1
ATOM 1749 C C . LEU A 1 213 ? -5.501 13.254 -24.017 1.00 56.28 213 LEU A C 1
ATOM 1751 O O . LEU A 1 213 ? -4.516 12.705 -24.488 1.00 56.28 213 LEU A O 1
ATOM 1755 N N . ARG A 1 214 ? -6.017 14.363 -24.568 1.00 63.06 214 ARG A N 1
ATOM 1756 C CA . ARG A 1 214 ? -5.392 15.043 -25.719 1.00 63.06 214 ARG A CA 1
ATOM 1757 C C . ARG A 1 214 ? -4.054 15.667 -25.342 1.00 63.06 214 ARG A C 1
ATOM 1759 O O . ARG A 1 214 ? -3.108 15.509 -26.107 1.00 63.06 214 ARG A O 1
ATOM 1766 N N . GLU A 1 215 ? -3.947 16.280 -24.165 1.00 60.03 215 GLU A N 1
ATOM 1767 C CA . GLU A 1 215 ? -2.671 16.795 -23.646 1.00 60.03 215 GLU A CA 1
ATOM 1768 C C . GLU A 1 215 ? -1.654 15.664 -23.418 1.00 60.03 215 GLU A C 1
ATOM 1770 O O . GLU A 1 215 ? -0.503 15.762 -23.852 1.00 60.03 215 GLU A O 1
ATOM 1775 N N . MET A 1 216 ? -2.080 14.539 -22.827 1.00 54.38 216 MET A N 1
ATOM 1776 C CA . MET A 1 216 ? -1.219 13.356 -22.679 1.00 54.38 216 MET A CA 1
ATOM 1777 C C . MET A 1 216 ? -0.879 12.701 -24.027 1.00 54.38 216 MET A C 1
ATOM 1779 O O . MET A 1 216 ? 0.252 12.265 -24.232 1.00 54.38 216 MET A O 1
ATOM 1783 N N . LYS A 1 217 ? -1.821 12.668 -24.976 1.00 55.25 217 LYS A N 1
ATOM 1784 C CA . LYS A 1 217 ? -1.654 12.090 -26.317 1.00 55.25 217 LYS A CA 1
ATOM 1785 C C . LYS A 1 217 ? -0.711 12.924 -27.179 1.00 55.25 217 LYS A C 1
ATOM 1787 O O . LYS A 1 217 ? 0.118 12.344 -27.873 1.00 55.25 217 LYS A O 1
ATOM 1792 N N . GLN A 1 218 ? -0.750 14.251 -27.061 1.00 58.66 218 GLN A N 1
ATOM 1793 C CA . GLN A 1 218 ? 0.211 15.159 -27.691 1.00 58.66 218 GLN A CA 1
ATOM 1794 C C . GLN A 1 218 ? 1.625 14.989 -27.112 1.00 58.66 218 GLN A C 1
ATOM 1796 O O . GLN A 1 218 ? 2.607 15.163 -27.827 1.00 58.66 218 GLN A O 1
ATOM 1801 N N . CYS A 1 219 ? 1.740 14.558 -25.851 1.00 48.00 219 CYS A N 1
ATOM 1802 C CA . CYS A 1 219 ? 3.012 14.131 -25.263 1.00 48.00 219 CYS A CA 1
ATOM 1803 C C . CYS A 1 219 ? 3.425 12.695 -25.673 1.00 48.00 219 CYS A C 1
ATOM 1805 O O . CYS A 1 219 ? 4.580 12.322 -25.477 1.00 48.00 219 CYS A O 1
ATOM 1807 N N . SER A 1 220 ? 2.511 11.894 -26.247 1.00 49.75 220 SER A N 1
ATOM 1808 C CA . SER A 1 220 ? 2.689 10.451 -26.496 1.00 49.75 220 SER A CA 1
ATOM 1809 C C . SER A 1 220 ? 3.389 10.042 -27.773 1.00 49.75 220 SER A C 1
ATOM 1811 O O . SER A 1 220 ? 3.878 8.919 -27.868 1.00 49.75 220 SER A O 1
ATOM 1813 N N . GLU A 1 221 ? 3.457 10.935 -28.750 1.00 47.25 221 GLU A N 1
ATOM 1814 C CA . GLU A 1 221 ? 3.855 10.565 -30.107 1.00 47.25 221 GLU A CA 1
ATOM 1815 C C . GLU A 1 221 ? 5.351 10.773 -30.390 1.00 47.25 221 GLU A C 1
ATOM 1817 O O . GLU A 1 221 ? 5.779 10.522 -31.512 1.00 47.25 221 GLU A O 1
ATOM 1822 N N . SER A 1 222 ? 6.177 11.164 -29.403 1.00 42.12 222 SER A N 1
ATOM 1823 C CA . SER A 1 222 ? 7.594 11.459 -29.690 1.00 42.12 222 SER A CA 1
ATOM 1824 C C . SER A 1 222 ? 8.681 11.118 -28.655 1.00 42.12 222 SER A C 1
ATOM 1826 O O . SER A 1 222 ? 9.827 11.052 -29.080 1.00 42.12 222 SER A O 1
ATOM 1828 N N . GLN A 1 223 ? 8.433 10.844 -27.364 1.00 50.28 223 GLN A N 1
ATOM 1829 C CA . GLN A 1 223 ? 9.527 10.542 -26.395 1.00 50.28 223 GLN A CA 1
ATOM 1830 C C . GLN A 1 223 ? 8.993 10.015 -25.041 1.00 50.28 223 GLN A C 1
ATOM 1832 O O . GLN A 1 223 ? 9.226 10.582 -23.973 1.00 50.28 223 GLN A O 1
ATOM 1837 N N . PHE A 1 224 ? 8.182 8.953 -25.083 1.00 50.56 224 PHE A N 1
ATOM 1838 C CA . PHE A 1 224 ? 7.104 8.790 -24.100 1.00 50.56 224 PHE A CA 1
ATOM 1839 C C . PHE A 1 224 ? 7.464 8.224 -22.715 1.00 50.56 224 PHE A C 1
ATOM 1841 O O . PHE A 1 224 ? 6.653 8.343 -21.803 1.00 50.56 224 PHE A O 1
ATOM 1848 N N . SER A 1 225 ? 8.654 7.664 -22.491 1.00 62.38 225 SER A N 1
ATOM 1849 C CA . SER A 1 225 ? 9.009 7.166 -21.153 1.00 62.38 225 SER A CA 1
ATOM 1850 C C . SER A 1 225 ? 9.686 8.239 -20.305 1.00 62.38 225 SER A C 1
ATOM 1852 O O . SER A 1 225 ? 9.192 8.592 -19.241 1.00 62.38 225 SER A O 1
ATOM 1854 N N . PHE A 1 226 ? 10.788 8.815 -20.780 1.00 63.53 226 PHE A N 1
ATOM 1855 C CA . PHE A 1 226 ? 11.665 9.590 -19.906 1.00 63.53 226 PHE A CA 1
ATOM 1856 C C . PHE A 1 226 ? 11.100 10.958 -19.505 1.00 63.53 226 PHE A C 1
ATOM 1858 O O . PHE A 1 226 ? 11.071 11.283 -18.322 1.00 63.53 226 PHE A O 1
ATOM 1865 N N . GLU A 1 227 ? 10.609 11.757 -20.458 1.00 70.38 227 GLU A N 1
ATOM 1866 C CA . GLU A 1 227 ? 10.128 13.113 -20.150 1.00 70.38 227 GLU A CA 1
ATOM 1867 C C . GLU A 1 227 ? 8.811 13.084 -19.363 1.00 70.38 227 GLU A C 1
ATOM 1869 O O . GLU A 1 227 ? 8.595 13.908 -18.479 1.00 70.38 227 GLU A O 1
ATOM 1874 N N . MET A 1 228 ? 7.947 12.099 -19.625 1.00 70.44 228 MET A N 1
ATOM 1875 C CA . MET A 1 228 ? 6.728 11.893 -18.841 1.00 70.44 228 MET A CA 1
ATOM 1876 C C . MET A 1 228 ? 7.059 11.468 -17.409 1.00 70.44 228 MET A C 1
ATOM 1878 O O . MET A 1 228 ? 6.514 12.032 -16.464 1.00 70.44 228 MET A O 1
ATOM 1882 N N . MET A 1 229 ? 7.981 10.517 -17.238 1.00 75.44 229 MET A N 1
ATOM 1883 C CA . MET A 1 229 ? 8.434 10.112 -15.910 1.00 75.44 229 MET A CA 1
ATOM 1884 C C . MET A 1 229 ? 9.058 11.307 -15.176 1.00 75.44 229 MET A C 1
ATOM 1886 O O . MET A 1 229 ? 8.678 11.604 -14.044 1.00 75.44 229 MET A O 1
ATOM 1890 N N . ARG A 1 230 ? 9.898 12.092 -15.856 1.00 78.69 230 ARG A N 1
ATOM 1891 C CA . ARG A 1 230 ? 10.464 13.328 -15.311 1.00 78.69 230 ARG A CA 1
ATOM 1892 C C . ARG A 1 230 ? 9.394 14.334 -14.892 1.00 78.69 230 ARG A C 1
ATOM 1894 O O . ARG A 1 230 ? 9.515 14.914 -13.814 1.00 78.69 230 ARG A O 1
ATOM 1901 N N . ARG A 1 231 ? 8.351 14.526 -15.708 1.00 78.31 231 ARG A N 1
ATOM 1902 C CA . ARG A 1 231 ? 7.192 15.363 -15.359 1.00 78.31 231 ARG A CA 1
ATOM 1903 C C . ARG A 1 231 ? 6.484 14.843 -14.129 1.00 78.31 231 ARG A C 1
ATOM 1905 O O . ARG A 1 231 ? 6.196 15.626 -13.250 1.00 78.31 231 ARG A O 1
ATOM 1912 N N . PHE A 1 232 ? 6.315 13.534 -13.990 1.00 80.81 232 PHE A N 1
ATOM 1913 C CA . PHE A 1 232 ? 5.791 12.934 -12.765 1.00 80.81 232 PHE A CA 1
ATOM 1914 C C . PHE A 1 232 ? 6.772 12.977 -11.582 1.00 80.81 232 PHE A C 1
ATOM 1916 O O . PHE A 1 232 ? 6.522 12.341 -10.567 1.00 80.81 232 PHE A O 1
ATOM 1923 N N . GLY A 1 233 ? 7.877 13.722 -11.663 1.00 78.00 233 GLY A N 1
ATOM 1924 C CA . GLY A 1 233 ? 8.847 13.860 -10.579 1.00 78.00 233 GLY A CA 1
ATOM 1925 C C . GLY A 1 233 ? 9.826 12.694 -10.472 1.00 78.00 233 GLY A C 1
ATOM 1926 O O . GLY A 1 233 ? 10.674 12.685 -9.579 1.00 78.00 233 GLY A O 1
ATOM 1927 N N . PHE A 1 234 ? 9.767 11.735 -11.396 1.00 78.19 234 PHE A N 1
ATOM 1928 C CA . PHE A 1 234 ? 10.741 10.663 -11.486 1.00 78.19 234 PHE A CA 1
ATOM 1929 C C . PHE A 1 234 ? 12.008 11.203 -12.185 1.00 78.19 234 PHE A C 1
ATOM 1931 O O . PHE A 1 234 ? 12.142 11.123 -13.401 1.00 78.19 234 PHE A O 1
ATOM 1938 N N . GLY A 1 235 ? 12.885 11.884 -11.434 1.00 67.88 235 GLY A N 1
ATOM 1939 C CA . GLY A 1 235 ? 14.049 12.622 -11.960 1.00 67.88 235 GLY A CA 1
ATOM 1940 C C . GLY A 1 235 ? 15.134 11.783 -12.666 1.00 67.88 235 GLY A C 1
ATOM 1941 O O . GLY A 1 235 ? 15.002 10.588 -12.870 1.00 67.88 235 GLY A O 1
ATOM 1942 N N . ASN A 1 236 ? 16.276 12.398 -13.008 1.00 58.81 236 ASN A N 1
ATOM 1943 C CA . ASN A 1 236 ? 17.367 11.743 -13.765 1.00 58.81 236 ASN A CA 1
ATOM 1944 C C . ASN A 1 236 ? 18.054 10.566 -13.041 1.00 58.81 236 ASN A C 1
ATOM 1946 O O . ASN A 1 236 ? 18.844 9.847 -13.645 1.00 58.81 236 ASN A O 1
ATOM 1950 N N . THR A 1 237 ? 17.822 10.406 -11.739 1.00 51.53 237 THR A N 1
ATOM 1951 C CA . THR A 1 237 ? 18.362 9.308 -10.924 1.00 51.53 237 THR A CA 1
ATOM 1952 C C . THR A 1 237 ? 17.549 8.027 -11.032 1.00 51.53 237 THR A C 1
ATOM 1954 O O . THR A 1 237 ? 17.904 7.030 -10.404 1.00 51.53 237 THR A O 1
ATOM 1957 N N . LEU A 1 238 ? 16.444 8.057 -11.772 1.00 48.47 238 LEU A N 1
ATOM 1958 C CA . LEU A 1 238 ? 15.474 6.993 -11.728 1.00 48.47 238 LEU A CA 1
ATOM 1959 C C . LEU A 1 238 ? 15.719 5.935 -12.800 1.00 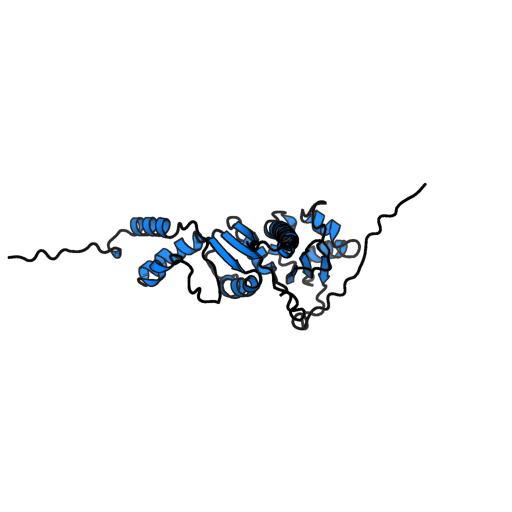48.47 238 LEU A C 1
ATOM 1961 O O . LEU A 1 238 ? 15.823 6.212 -13.992 1.00 48.47 238 LEU A O 1
ATOM 1965 N N . PHE A 1 239 ? 15.807 4.714 -12.272 1.00 56.62 239 PHE A N 1
ATOM 1966 C CA . PHE A 1 239 ? 15.733 3.437 -12.950 1.00 56.62 239 PHE A CA 1
ATOM 1967 C C . PHE A 1 239 ? 16.861 3.143 -13.941 1.00 56.62 239 PHE A C 1
ATOM 1969 O O . PHE A 1 239 ? 16.638 2.982 -15.136 1.00 56.62 239 PHE A O 1
ATOM 1976 N N . LEU A 1 240 ? 18.077 2.929 -13.428 1.00 49.12 240 LEU A N 1
ATOM 1977 C CA . LEU A 1 240 ? 19.180 2.328 -14.203 1.00 49.12 240 LEU A CA 1
ATOM 1978 C C . LEU A 1 240 ? 18.855 0.927 -14.770 1.00 49.12 240 LEU A C 1
ATOM 1980 O O . LEU A 1 240 ? 19.698 0.345 -15.443 1.00 49.12 240 LEU A O 1
ATOM 1984 N N . GLY A 1 241 ? 17.648 0.408 -14.529 1.00 48.34 241 GLY A N 1
ATOM 1985 C CA . GLY A 1 241 ? 17.187 -0.855 -15.072 1.00 48.34 241 GLY A CA 1
ATOM 1986 C C . GLY A 1 241 ? 15.722 -0.938 -15.514 1.00 48.34 241 GLY A C 1
ATOM 1987 O O . GLY A 1 241 ? 15.372 -1.924 -16.151 1.00 48.34 241 GLY A O 1
ATOM 1988 N N . CYS A 1 242 ? 14.833 0.010 -15.198 1.00 54.03 242 CYS A N 1
ATOM 1989 C CA . CYS A 1 242 ? 13.408 -0.244 -15.455 1.00 54.03 242 CYS A CA 1
ATOM 1990 C C . CYS A 1 242 ? 13.037 -0.038 -16.923 1.00 54.03 242 CYS A C 1
ATOM 1992 O O . CYS A 1 242 ? 13.270 1.032 -17.493 1.00 54.03 242 CYS A O 1
ATOM 1994 N N . GLY A 1 243 ? 12.419 -1.057 -17.520 1.00 57.75 243 GLY A N 1
ATOM 1995 C CA . GLY A 1 243 ? 11.747 -0.936 -18.801 1.00 57.75 243 GLY A CA 1
ATOM 1996 C C . GLY A 1 243 ? 10.382 -0.276 -18.619 1.00 57.75 243 GLY A C 1
ATOM 1997 O O . GLY A 1 243 ? 9.576 -0.700 -17.790 1.00 57.75 243 GLY A O 1
ATOM 1998 N N . TYR A 1 244 ? 10.111 0.762 -19.409 1.00 61.28 244 TYR A N 1
ATOM 1999 C CA . TYR A 1 244 ? 8.795 1.396 -19.473 1.00 61.28 244 TYR A CA 1
ATOM 2000 C C . TYR A 1 244 ? 8.094 1.008 -20.750 1.00 61.28 244 TYR A C 1
ATOM 2002 O O . TYR A 1 244 ? 8.603 1.254 -21.844 1.00 61.28 244 TYR A O 1
ATOM 2010 N N . TYR A 1 245 ? 6.884 0.493 -20.597 1.00 66.12 245 TYR A N 1
ATOM 2011 C CA . TYR A 1 245 ? 6.056 0.107 -21.723 1.00 66.12 245 TYR A CA 1
ATOM 2012 C C . TYR A 1 245 ? 4.709 0.788 -21.564 1.00 66.12 245 TYR A C 1
ATOM 2014 O O . TYR A 1 245 ? 4.052 0.684 -20.532 1.00 66.12 245 TYR A O 1
ATOM 2022 N N . ILE A 1 246 ? 4.297 1.536 -22.580 1.00 62.62 246 ILE A N 1
ATOM 2023 C CA . ILE A 1 246 ? 2.974 2.147 -22.579 1.00 62.62 246 ILE A CA 1
ATOM 2024 C C . ILE A 1 246 ? 2.137 1.374 -23.574 1.00 62.62 246 ILE A C 1
ATOM 2026 O O . ILE A 1 246 ? 2.358 1.435 -24.783 1.00 62.62 246 ILE A O 1
ATOM 2030 N N . MET A 1 247 ? 1.196 0.608 -23.037 1.00 63.34 247 MET A N 1
ATOM 2031 C CA . MET A 1 247 ? 0.309 -0.221 -23.830 1.00 63.34 247 MET A CA 1
ATOM 2032 C C . MET A 1 247 ? -0.963 0.563 -24.134 1.00 63.34 247 MET A C 1
ATOM 2034 O O . MET A 1 247 ? -1.697 0.978 -23.234 1.00 63.34 247 MET A O 1
ATOM 2038 N N . ARG A 1 248 ? -1.233 0.781 -25.425 1.00 56.22 248 ARG A N 1
ATOM 2039 C CA . ARG A 1 248 ? -2.519 1.319 -25.878 1.00 56.22 248 ARG A CA 1
ATOM 2040 C C . ARG A 1 248 ? -3.514 0.165 -25.937 1.00 56.22 248 ARG A C 1
ATOM 2042 O O . ARG A 1 248 ? -3.437 -0.678 -26.825 1.00 56.22 248 ARG A O 1
ATOM 2049 N N . THR A 1 249 ? -4.458 0.134 -25.008 1.00 49.62 249 THR A N 1
ATOM 2050 C CA . THR A 1 249 ? -5.526 -0.866 -24.980 1.00 49.62 249 THR A CA 1
ATOM 2051 C C . THR A 1 249 ? -6.635 -0.480 -25.963 1.00 49.62 249 THR A C 1
ATOM 2053 O O . THR A 1 249 ? -7.714 -0.051 -25.578 1.00 49.62 249 THR A O 1
ATOM 2056 N N . SER A 1 250 ? -6.398 -0.651 -27.269 1.00 46.06 250 SER A N 1
ATOM 2057 C CA . SER A 1 250 ? -7.517 -0.841 -28.213 1.00 46.06 250 SER A CA 1
ATOM 2058 C C . SER A 1 250 ? -8.057 -2.282 -28.179 1.00 46.06 250 SER A C 1
ATOM 2060 O O . SER A 1 250 ? -8.995 -2.604 -28.896 1.00 46.06 250 SER A O 1
ATOM 2062 N N . PHE A 1 251 ? -7.463 -3.137 -27.339 1.00 43.38 251 PHE A N 1
ATOM 2063 C CA . PHE A 1 251 ? -7.760 -4.556 -27.148 1.00 43.38 251 PHE A CA 1
ATOM 2064 C C . PHE A 1 251 ? -7.932 -4.847 -25.650 1.00 43.38 251 PHE A C 1
ATOM 2066 O O . PHE A 1 251 ? -7.026 -5.353 -24.996 1.00 43.38 251 PHE A O 1
ATOM 2073 N N . ALA A 1 252 ? -9.073 -4.476 -25.071 1.00 40.88 252 ALA A N 1
ATOM 2074 C CA . ALA A 1 252 ? -9.373 -4.792 -23.670 1.00 40.88 252 ALA A CA 1
ATOM 2075 C C . ALA A 1 252 ? -9.790 -6.265 -23.454 1.00 40.88 252 ALA A C 1
ATOM 2077 O O . ALA A 1 252 ? -9.948 -6.683 -22.314 1.00 40.88 252 ALA A O 1
ATOM 2078 N N . GLU A 1 253 ? -9.949 -7.063 -24.516 1.00 46.59 253 GLU A N 1
ATOM 2079 C CA . GLU A 1 253 ? -10.476 -8.433 -24.409 1.00 46.59 253 GLU A CA 1
ATOM 2080 C C . GLU A 1 253 ? -9.407 -9.519 -24.161 1.00 46.59 253 GLU A C 1
ATOM 2082 O O . GLU A 1 253 ? -9.769 -10.590 -23.693 1.00 46.59 253 GLU A O 1
ATOM 2087 N N . ASN A 1 254 ? -8.103 -9.249 -24.352 1.00 47.03 254 ASN A N 1
ATOM 2088 C CA . ASN A 1 254 ? -7.055 -10.295 -24.315 1.00 47.03 254 ASN A CA 1
ATOM 2089 C C . ASN A 1 254 ? -5.955 -10.114 -23.246 1.00 47.03 254 ASN A C 1
ATOM 2091 O O . ASN A 1 254 ? -4.962 -10.837 -23.259 1.00 47.03 254 ASN A O 1
ATOM 2095 N N . LEU A 1 255 ? -6.088 -9.178 -22.298 1.00 48.41 255 LEU A N 1
ATOM 2096 C CA . LEU A 1 255 ? -5.040 -8.936 -21.285 1.00 48.41 255 LEU A CA 1
ATOM 2097 C C . LEU A 1 255 ? -4.806 -10.127 -20.330 1.00 48.41 255 LEU A C 1
ATOM 2099 O O . LEU A 1 255 ? -3.737 -10.212 -19.730 1.00 48.41 255 LEU A O 1
ATOM 2103 N N . SER A 1 256 ? -5.754 -11.065 -20.218 1.00 46.22 256 SER A N 1
ATOM 2104 C CA . SER A 1 256 ? -5.589 -12.299 -19.435 1.00 46.22 256 SER A CA 1
ATOM 2105 C C . SER A 1 256 ? -4.799 -13.404 -20.149 1.00 46.22 256 SER A C 1
ATOM 2107 O O . SER A 1 256 ? -4.394 -14.353 -19.487 1.00 46.22 256 SER A O 1
ATOM 2109 N N . GLU A 1 257 ? -4.564 -13.309 -21.464 1.00 47.69 257 GLU A N 1
ATOM 2110 C CA . GLU A 1 257 ? -3.898 -14.366 -22.256 1.00 47.69 257 GLU A CA 1
ATOM 2111 C C . GLU A 1 257 ? -2.384 -14.160 -22.435 1.00 47.69 257 GLU A C 1
ATOM 2113 O O . GLU A 1 257 ? -1.750 -14.814 -23.256 1.00 47.69 257 GLU A O 1
ATOM 2118 N N . GLY A 1 258 ? -1.773 -13.304 -21.615 1.00 48.19 258 GLY A N 1
ATOM 2119 C CA . GLY A 1 258 ? -0.338 -13.049 -21.672 1.00 48.19 258 GLY A CA 1
ATOM 2120 C C . GLY A 1 258 ? -0.017 -11.975 -22.702 1.00 48.19 258 GLY A C 1
ATOM 2121 O O . GLY A 1 258 ? 0.051 -12.204 -23.904 1.00 48.19 258 GLY A O 1
ATOM 2122 N N . VAL A 1 259 ? 0.219 -10.762 -22.210 1.00 54.22 259 VAL A N 1
ATOM 2123 C CA . VAL A 1 259 ? 0.879 -9.727 -23.004 1.00 54.22 259 VAL A CA 1
ATOM 2124 C C . VAL A 1 259 ? 2.260 -10.255 -23.394 1.00 54.22 259 VAL A C 1
ATOM 2126 O O . VAL A 1 259 ? 3.103 -10.463 -22.521 1.00 54.22 259 VAL A O 1
ATOM 2129 N N . GLU A 1 260 ? 2.511 -10.463 -24.687 1.00 53.00 260 GLU A N 1
ATOM 2130 C CA . GLU A 1 260 ? 3.868 -10.690 -25.183 1.00 53.00 260 GLU A CA 1
ATOM 2131 C C . GLU A 1 260 ? 4.670 -9.395 -25.029 1.00 53.00 260 GLU A C 1
ATOM 2133 O O . GLU A 1 260 ? 4.506 -8.423 -25.769 1.00 53.00 260 GLU A O 1
ATOM 2138 N N . TRP A 1 261 ? 5.557 -9.372 -24.038 1.00 53.62 261 TRP A N 1
ATOM 2139 C CA . TRP A 1 261 ? 6.519 -8.292 -23.861 1.00 53.62 261 TRP A CA 1
ATOM 2140 C C . TRP A 1 261 ? 7.626 -8.450 -24.900 1.00 53.62 261 TRP A C 1
ATOM 2142 O O . TRP A 1 261 ? 8.675 -9.028 -24.623 1.00 53.62 261 TRP A O 1
ATOM 2152 N N . SER A 1 262 ? 7.410 -7.949 -26.115 1.00 46.31 262 SER A N 1
ATOM 2153 C CA . SER A 1 262 ? 8.498 -7.837 -27.081 1.00 46.31 262 SER A CA 1
ATOM 2154 C C . SER A 1 262 ? 9.464 -6.752 -26.598 1.00 46.31 262 SER A C 1
ATOM 2156 O O . SER A 1 262 ? 9.127 -5.565 -26.625 1.00 46.31 262 SER A O 1
ATOM 2158 N N . GLN A 1 263 ? 10.656 -7.138 -26.138 1.00 42.12 263 GLN A N 1
ATOM 2159 C CA . GLN A 1 263 ? 11.719 -6.183 -25.830 1.00 42.12 263 GLN A CA 1
ATOM 2160 C C . GLN A 1 263 ? 12.084 -5.416 -27.108 1.00 42.12 263 GLN A C 1
ATOM 2162 O O . GLN A 1 263 ? 12.735 -5.948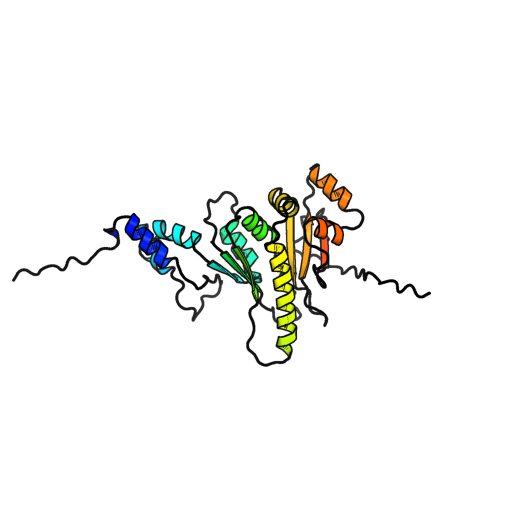 -28.005 1.00 42.12 263 GLN A O 1
ATOM 2167 N N . SER A 1 264 ? 11.697 -4.143 -27.201 1.00 37.16 264 SER A N 1
ATOM 2168 C CA . SER A 1 264 ? 12.342 -3.231 -28.140 1.00 37.16 264 SER A CA 1
ATOM 2169 C C . SER A 1 264 ? 13.675 -2.828 -27.515 1.00 37.16 264 SER A C 1
ATOM 2171 O O . SER A 1 264 ? 13.726 -1.915 -26.691 1.00 37.16 264 SER A O 1
ATOM 2173 N N . SER A 1 265 ? 14.753 -3.531 -27.855 1.00 35.94 265 SER A N 1
ATOM 2174 C CA . SER A 1 265 ? 16.111 -3.194 -27.425 1.00 35.94 265 SER A CA 1
ATOM 2175 C C . SER A 1 265 ? 16.575 -1.897 -28.104 1.00 35.94 265 SER A C 1
ATOM 2177 O O . SER A 1 265 ? 17.386 -1.902 -29.028 1.00 35.94 265 SER A O 1
ATOM 2179 N N . GLY A 1 266 ? 16.024 -0.767 -27.669 1.00 36.00 266 GLY A N 1
ATOM 2180 C CA . GLY A 1 266 ? 16.504 0.568 -27.987 1.00 36.00 266 GLY A CA 1
ATOM 2181 C C . GLY A 1 266 ? 17.624 0.934 -27.027 1.00 36.00 266 GLY A C 1
ATOM 2182 O O . GLY A 1 266 ? 17.432 1.764 -26.143 1.00 36.00 266 GLY A O 1
ATOM 2183 N N . LEU A 1 267 ? 18.790 0.298 -27.167 1.00 35.75 267 LEU A N 1
ATOM 2184 C CA . LEU A 1 267 ? 20.001 0.813 -26.535 1.00 35.75 267 LEU A CA 1
ATOM 2185 C C . LEU A 1 267 ? 20.234 2.218 -27.097 1.00 35.75 267 LEU A C 1
ATOM 2187 O O . LEU A 1 267 ? 20.533 2.382 -28.280 1.00 35.75 267 LEU A O 1
ATOM 2191 N N . VAL A 1 268 ? 20.080 3.237 -26.250 1.00 38.09 268 VAL A N 1
ATOM 2192 C CA . VAL A 1 268 ? 20.548 4.592 -26.545 1.00 38.09 268 VAL A CA 1
ATOM 2193 C C . VAL A 1 268 ? 22.067 4.503 -26.630 1.00 38.09 268 VAL A C 1
ATOM 2195 O O . VAL A 1 268 ? 22.770 4.552 -25.621 1.00 38.09 268 VAL A O 1
ATOM 2198 N N . GLY A 1 269 ? 22.572 4.287 -27.845 1.00 32.53 269 GLY A N 1
ATOM 2199 C CA . GLY A 1 269 ? 23.992 4.334 -28.134 1.00 32.53 269 GLY A CA 1
ATOM 2200 C C . GLY A 1 269 ? 24.512 5.701 -27.720 1.00 32.53 269 GLY A C 1
ATOM 2201 O O . GLY A 1 269 ? 24.142 6.716 -28.310 1.00 32.53 269 GLY A O 1
ATOM 2202 N N . LYS A 1 270 ? 25.356 5.740 -26.687 1.00 36.12 270 LYS A N 1
ATOM 2203 C CA . LYS A 1 270 ? 26.210 6.899 -26.448 1.00 36.12 270 LYS A CA 1
ATOM 2204 C C . LYS A 1 270 ? 27.122 7.006 -27.666 1.00 36.12 270 LYS A C 1
ATOM 2206 O O . LYS A 1 270 ? 28.044 6.209 -27.811 1.00 36.12 270 LYS A O 1
ATOM 2211 N N . GLY A 1 271 ? 26.800 7.929 -28.569 1.00 32.59 271 GLY A N 1
ATOM 2212 C CA . GLY A 1 271 ? 27.696 8.324 -29.644 1.00 32.59 271 GLY A CA 1
ATOM 2213 C C . GLY A 1 271 ? 28.999 8.797 -29.014 1.00 32.59 271 GLY A C 1
ATOM 2214 O O . GLY A 1 271 ? 29.021 9.804 -28.312 1.00 32.59 271 GLY A O 1
ATOM 2215 N N . ASN A 1 272 ? 30.060 8.020 -29.203 1.00 37.78 272 ASN A N 1
ATOM 2216 C CA . ASN A 1 272 ? 31.413 8.498 -28.987 1.00 37.78 272 ASN A CA 1
ATOM 2217 C C . ASN A 1 272 ? 31.762 9.362 -30.197 1.00 37.78 272 ASN A C 1
ATOM 2219 O O . ASN A 1 272 ? 32.243 8.842 -31.205 1.00 37.78 272 ASN A O 1
ATOM 2223 N N . ASP A 1 273 ? 31.505 10.662 -30.095 1.00 46.41 273 ASP A N 1
ATOM 2224 C CA . ASP A 1 273 ? 32.151 11.633 -30.969 1.00 46.41 273 ASP A CA 1
ATOM 2225 C C . ASP A 1 273 ? 33.649 11.602 -30.653 1.00 46.41 273 ASP A C 1
ATOM 2227 O O . ASP A 1 273 ? 34.090 11.943 -29.554 1.00 46.41 273 ASP A O 1
ATOM 2231 N N . SER A 1 274 ? 34.405 11.080 -31.614 1.00 54.88 274 SER A N 1
ATOM 2232 C CA . SER A 1 274 ? 35.860 11.131 -31.650 1.00 54.88 274 SER A CA 1
ATOM 2233 C C . SER A 1 274 ? 36.223 12.144 -32.728 1.00 54.88 274 SER A C 1
ATOM 2235 O O . SER A 1 274 ? 36.031 11.845 -33.905 1.00 54.88 274 SER A O 1
ATOM 2237 N N . ASP A 1 275 ? 36.727 13.300 -32.308 1.00 55.41 275 ASP A N 1
ATOM 2238 C CA . ASP A 1 275 ? 37.605 14.181 -33.086 1.00 55.41 275 ASP A CA 1
ATOM 2239 C C . ASP A 1 275 ? 38.881 14.411 -32.262 1.00 55.41 275 ASP A C 1
ATOM 2241 O O . ASP A 1 275 ? 38.757 14.643 -31.033 1.00 55.41 275 ASP A O 1
#